Protein AF-A0A1L7XKG0-F1 (afdb_monomer)

Sequence (239 aa):
MPCLAKLKLSNWQISVNTRPHLLTQAQPRREPPIDQPKGRTGLYYRACMSSYRPKFICAEPTCRRPIKPVYDPDKFEYRISEFQDWAVRTLEERSPGLAAAYRNSNRMNSGSNRGSDELATLIRLQQKQWDNPASISEEEFEFLKARDPQLWWTEITRMPRISGVPEINMVRCPGCGKGVKRVGSNFRVPRKRDQTAWKAIEEMIERGEDMVAKFSFCATVEEHERMVKIAIELRSKVR

Mean predicted aligned error: 14.71 Å

Organism: NCBI:txid576137

Structure (mmCIF, N/CA/C/O backbone):
data_AF-A0A1L7XKG0-F1
#
_entry.id   AF-A0A1L7XKG0-F1
#
loop_
_atom_site.group_PDB
_atom_site.id
_atom_site.type_symbol
_atom_site.label_atom_id
_atom_site.label_alt_id
_atom_site.label_comp_id
_atom_site.label_asym_id
_atom_site.label_entity_id
_atom_site.label_seq_id
_atom_site.pdbx_PDB_ins_code
_atom_site.Cartn_x
_atom_site.Cartn_y
_atom_site.Cartn_z
_atom_site.occupancy
_atom_site.B_iso_or_equiv
_atom_site.auth_seq_id
_atom_site.auth_comp_id
_atom_site.auth_asym_id
_atom_site.auth_atom_id
_atom_site.pdbx_PDB_model_num
ATOM 1 N N . MET A 1 1 ? 45.982 14.802 -20.267 1.00 35.12 1 MET A N 1
ATOM 2 C CA . MET A 1 1 ? 45.650 13.373 -20.090 1.00 35.12 1 MET A CA 1
ATOM 3 C C . MET A 1 1 ? 45.204 13.135 -18.653 1.00 35.12 1 MET A C 1
ATOM 5 O O . MET A 1 1 ? 46.063 13.180 -17.782 1.00 35.12 1 MET A O 1
ATOM 9 N N . PRO A 1 2 ? 43.904 12.941 -18.368 1.00 36.47 2 PRO A N 1
ATOM 10 C CA . PRO A 1 2 ? 43.449 12.513 -17.052 1.00 36.47 2 PRO A CA 1
ATOM 11 C C . PRO A 1 2 ? 43.134 11.010 -17.027 1.00 36.47 2 PRO A C 1
ATOM 13 O O . PRO A 1 2 ? 42.616 10.440 -17.986 1.00 36.47 2 PRO A O 1
ATOM 16 N N . CYS A 1 3 ? 43.486 10.379 -15.908 1.00 32.25 3 CYS A N 1
ATOM 17 C CA . CYS A 1 3 ? 43.279 8.966 -15.621 1.00 32.25 3 CYS A CA 1
ATOM 18 C C . CYS A 1 3 ? 41.785 8.618 -15.538 1.00 32.25 3 CYS A C 1
ATOM 20 O O . CYS A 1 3 ? 41.065 9.139 -14.689 1.00 32.25 3 CYS A O 1
ATOM 22 N N . LEU A 1 4 ? 41.342 7.686 -16.384 1.00 32.47 4 LEU A N 1
ATOM 23 C CA . LEU A 1 4 ? 40.040 7.030 -16.284 1.00 32.47 4 LEU A CA 1
ATOM 24 C C . LEU A 1 4 ? 40.077 5.984 -15.163 1.00 32.47 4 LEU A C 1
ATOM 26 O O . LEU A 1 4 ? 40.762 4.964 -15.264 1.00 32.47 4 LEU A O 1
ATOM 30 N N . ALA A 1 5 ? 39.318 6.230 -14.097 1.00 35.31 5 ALA A N 1
ATOM 31 C CA . ALA A 1 5 ? 39.035 5.237 -13.074 1.00 35.31 5 ALA A CA 1
ATOM 32 C C . ALA A 1 5 ? 38.178 4.109 -13.677 1.00 35.31 5 ALA A C 1
ATOM 34 O O . ALA A 1 5 ? 37.066 4.330 -14.153 1.00 35.31 5 ALA A O 1
ATOM 35 N N . LYS A 1 6 ? 38.707 2.881 -13.660 1.00 34.38 6 LYS A N 1
ATOM 36 C CA . LYS A 1 6 ? 37.975 1.662 -14.023 1.00 34.38 6 LYS A CA 1
ATOM 37 C C . LYS A 1 6 ? 36.915 1.375 -12.956 1.00 34.38 6 LYS A C 1
ATOM 39 O O . LYS A 1 6 ? 37.231 0.827 -11.902 1.00 34.38 6 LYS A O 1
ATOM 44 N N . LEU A 1 7 ? 35.659 1.707 -13.243 1.00 31.41 7 LEU A N 1
ATOM 45 C CA . LEU A 1 7 ? 34.507 1.171 -12.521 1.00 31.41 7 LEU A CA 1
ATOM 46 C C . LEU A 1 7 ? 34.417 -0.336 -12.806 1.00 31.41 7 LEU A C 1
ATOM 48 O O . LEU A 1 7 ? 34.091 -0.758 -13.914 1.00 31.41 7 LEU A O 1
ATOM 52 N N . LYS A 1 8 ? 34.749 -1.156 -11.804 1.00 29.94 8 LYS A N 1
ATOM 53 C CA . LYS A 1 8 ? 34.447 -2.591 -11.808 1.00 29.94 8 LYS A CA 1
ATOM 54 C C . LYS A 1 8 ? 32.932 -2.751 -11.681 1.00 29.94 8 LYS A C 1
ATOM 56 O O . LYS A 1 8 ? 32.389 -2.611 -10.589 1.00 29.94 8 LYS A O 1
ATOM 61 N N . LEU A 1 9 ? 32.269 -3.048 -12.794 1.00 31.53 9 LEU A N 1
ATOM 62 C CA . LEU A 1 9 ? 30.917 -3.596 -12.789 1.00 31.53 9 LEU A CA 1
ATOM 63 C C . LEU A 1 9 ? 30.982 -4.974 -12.125 1.00 31.53 9 LEU A C 1
ATOM 65 O O . LEU A 1 9 ? 31.660 -5.882 -12.605 1.00 31.53 9 LEU A O 1
ATOM 69 N N . SER A 1 10 ? 30.338 -5.101 -10.969 1.00 35.47 10 SER A N 1
ATOM 70 C CA . SER A 1 10 ? 30.131 -6.381 -10.310 1.00 35.47 10 SER A CA 1
ATOM 71 C C . SER A 1 10 ? 29.233 -7.253 -11.187 1.00 35.47 10 SER A C 1
ATOM 73 O O . SER A 1 10 ? 28.192 -6.814 -11.673 1.00 35.47 10 SER A O 1
ATOM 75 N N . ASN A 1 11 ? 29.658 -8.498 -11.399 1.00 30.62 11 ASN A N 1
ATOM 76 C CA . ASN A 1 11 ? 28.889 -9.527 -12.086 1.00 30.62 11 ASN A CA 1
ATOM 77 C C . ASN A 1 11 ? 27.565 -9.766 -11.349 1.00 30.62 11 ASN A C 1
ATOM 79 O O . ASN A 1 11 ? 27.530 -10.469 -10.340 1.00 30.62 11 ASN A O 1
ATOM 83 N N . TRP A 1 12 ? 26.471 -9.218 -11.871 1.00 27.70 12 TRP A N 1
ATOM 84 C CA . TRP A 1 12 ? 25.132 -9.689 -11.544 1.00 27.70 12 TRP A CA 1
ATOM 85 C C . TRP A 1 12 ? 24.901 -10.985 -12.318 1.00 27.70 12 TRP A C 1
ATOM 87 O O . TRP A 1 12 ? 24.527 -10.978 -13.489 1.00 27.70 12 TRP A O 1
ATOM 97 N N . GLN A 1 13 ? 25.181 -12.115 -11.669 1.00 27.80 13 GLN A N 1
ATOM 98 C CA . GLN A 1 13 ? 24.717 -13.407 -12.156 1.00 27.80 13 GLN A CA 1
ATOM 99 C C . GLN A 1 13 ? 23.188 -13.393 -12.167 1.00 27.80 13 GLN A C 1
ATOM 101 O O . GLN A 1 13 ? 22.536 -13.271 -11.130 1.00 27.80 13 GLN A O 1
ATOM 106 N N . ILE A 1 14 ? 22.631 -13.511 -13.370 1.00 30.14 14 ILE A N 1
ATOM 107 C CA . ILE A 1 14 ? 21.215 -13.759 -13.610 1.00 30.14 14 ILE A CA 1
ATOM 108 C C . ILE A 1 14 ? 20.890 -15.107 -12.961 1.00 30.14 14 ILE A C 1
ATOM 110 O O . ILE A 1 14 ? 21.277 -16.166 -13.457 1.00 30.14 14 ILE A O 1
ATOM 114 N N . SER A 1 15 ? 20.221 -15.053 -11.809 1.00 29.61 15 SER A N 1
ATOM 115 C CA . SER A 1 15 ? 19.645 -16.223 -11.154 1.00 29.61 15 SER A CA 1
ATOM 116 C C . SER A 1 15 ? 18.564 -16.789 -12.068 1.00 29.61 15 SER A C 1
ATOM 118 O O . SER A 1 15 ? 17.558 -16.146 -12.365 1.00 29.61 15 SER A O 1
ATOM 120 N N . VAL A 1 16 ? 18.829 -17.995 -12.558 1.00 28.31 16 VAL A N 1
ATOM 121 C CA . VAL A 1 16 ? 17.907 -18.783 -13.364 1.00 28.31 16 VAL A CA 1
ATOM 122 C C . VAL A 1 16 ? 16.698 -19.137 -12.502 1.00 28.31 16 VAL A C 1
ATOM 124 O O . VAL A 1 16 ? 16.834 -19.571 -11.360 1.00 28.31 16 VAL A O 1
ATOM 127 N N . ASN A 1 17 ? 15.519 -18.919 -13.074 1.00 38.16 17 ASN A N 1
ATOM 128 C CA . ASN A 1 17 ? 14.204 -19.191 -12.513 1.00 38.16 17 ASN A CA 1
ATOM 129 C C . ASN A 1 17 ? 14.112 -20.609 -11.913 1.00 38.16 17 ASN A C 1
ATOM 131 O O . ASN A 1 17 ? 13.911 -21.591 -12.624 1.00 38.16 17 ASN A O 1
ATOM 135 N N . THR A 1 18 ? 14.176 -20.709 -10.589 1.00 29.50 18 THR A N 1
ATOM 136 C CA . THR A 1 18 ? 13.635 -21.845 -9.837 1.00 29.50 18 THR A CA 1
ATOM 137 C C . THR A 1 18 ? 12.664 -21.289 -8.819 1.00 29.50 18 THR A C 1
ATOM 139 O O . THR A 1 18 ? 13.090 -20.664 -7.852 1.00 29.50 18 THR A O 1
ATOM 142 N N . ARG A 1 19 ? 11.362 -21.502 -9.051 1.00 42.53 19 ARG A N 1
ATOM 143 C CA . ARG A 1 19 ? 10.291 -21.285 -8.069 1.00 42.53 19 ARG A CA 1
ATOM 144 C C . ARG A 1 19 ? 10.699 -21.868 -6.710 1.00 42.53 19 ARG A C 1
ATOM 146 O O . ARG A 1 19 ? 10.938 -23.074 -6.638 1.00 42.53 19 ARG A O 1
ATOM 153 N N . PRO A 1 20 ? 10.611 -21.085 -5.623 1.00 32.69 20 PRO A N 1
ATOM 154 C CA . PRO A 1 20 ? 10.338 -21.638 -4.312 1.00 32.69 20 PRO A CA 1
ATOM 155 C C . PRO A 1 20 ? 9.028 -21.037 -3.797 1.00 32.69 20 PRO A C 1
ATOM 157 O O . PRO A 1 20 ? 8.907 -19.834 -3.566 1.00 32.69 20 PRO A O 1
ATOM 160 N N . HIS A 1 21 ? 8.038 -21.902 -3.595 1.00 36.34 21 HIS A N 1
ATOM 161 C CA . HIS A 1 21 ? 6.885 -21.621 -2.752 1.00 36.34 21 HIS A CA 1
ATOM 162 C C . HIS A 1 21 ? 7.353 -21.035 -1.410 1.00 36.34 21 HIS A C 1
ATOM 164 O O . HIS A 1 21 ? 7.892 -21.745 -0.558 1.00 36.34 21 HIS A O 1
ATOM 170 N N . LEU A 1 22 ? 7.101 -19.747 -1.179 1.00 38.31 22 LEU A N 1
ATOM 171 C CA . LEU A 1 22 ? 7.300 -19.102 0.122 1.00 38.31 22 LEU A CA 1
ATOM 172 C C . LEU A 1 22 ? 6.145 -19.418 1.087 1.00 38.31 22 LEU A C 1
ATOM 174 O O . LEU A 1 22 ? 5.517 -18.536 1.661 1.00 38.31 22 LEU A O 1
ATOM 178 N N . LEU A 1 23 ? 5.914 -20.717 1.287 1.00 40.81 23 LEU A N 1
ATOM 179 C CA . LEU A 1 23 ? 5.441 -21.291 2.551 1.00 40.81 23 LEU A CA 1
ATOM 180 C C . LEU A 1 23 ? 6.372 -22.402 3.070 1.00 40.81 23 LEU A C 1
ATOM 182 O O . LEU A 1 23 ? 6.112 -22.988 4.115 1.00 40.81 23 LEU A O 1
ATOM 186 N N . THR A 1 24 ? 7.512 -22.636 2.419 1.00 39.53 24 THR A N 1
ATOM 187 C CA . THR A 1 24 ? 8.573 -23.513 2.925 1.00 39.53 24 THR A CA 1
ATOM 188 C C . THR A 1 24 ? 9.899 -22.771 2.928 1.00 39.53 24 THR A C 1
ATOM 190 O O . THR A 1 24 ? 10.792 -23.042 2.133 1.00 39.53 24 THR A O 1
ATOM 193 N N . GLN A 1 25 ? 10.069 -21.855 3.883 1.00 37.31 25 GLN A N 1
ATOM 194 C CA . GLN A 1 25 ? 11.395 -21.717 4.474 1.00 37.31 25 GLN A CA 1
ATOM 195 C C . GLN A 1 25 ? 11.618 -22.974 5.318 1.00 37.31 25 GLN A C 1
ATOM 197 O O . GLN A 1 25 ? 11.262 -23.022 6.496 1.00 37.31 25 GLN A O 1
ATOM 202 N N . ALA A 1 26 ? 12.170 -24.018 4.697 1.00 38.19 26 ALA A N 1
ATOM 203 C CA . ALA A 1 26 ? 12.878 -25.039 5.446 1.00 38.19 26 ALA A CA 1
ATOM 204 C C . ALA A 1 26 ? 14.042 -24.316 6.120 1.00 38.19 26 ALA A C 1
ATOM 206 O O . ALA A 1 26 ? 15.058 -24.006 5.501 1.00 38.19 26 ALA A O 1
ATOM 207 N N . GLN A 1 27 ? 13.852 -23.957 7.384 1.00 41.84 27 GLN A N 1
ATOM 208 C CA . GLN A 1 27 ? 14.982 -23.574 8.199 1.00 41.84 27 GLN A CA 1
ATOM 209 C C . GLN A 1 27 ? 15.990 -24.723 8.191 1.00 41.84 27 GLN A C 1
ATOM 211 O O . GLN A 1 27 ? 15.559 -25.882 8.194 1.00 41.84 27 GLN A O 1
ATOM 216 N N . PRO A 1 28 ? 17.306 -24.444 8.202 1.00 36.38 28 PRO A N 1
ATOM 217 C CA . PRO A 1 28 ? 18.277 -25.488 8.479 1.00 36.38 28 PRO A CA 1
ATOM 218 C C . PRO A 1 28 ? 17.819 -26.202 9.751 1.00 36.38 28 PRO A C 1
ATOM 220 O O . PRO A 1 28 ? 17.560 -25.550 10.768 1.00 36.38 28 PRO A O 1
ATOM 223 N N . ARG A 1 29 ? 17.625 -27.523 9.652 1.00 38.75 29 ARG A N 1
ATOM 224 C CA . ARG A 1 29 ? 17.274 -28.402 10.770 1.00 38.75 29 ARG A CA 1
ATOM 225 C C . ARG A 1 29 ? 18.404 -28.272 11.792 1.00 38.75 29 ARG A C 1
ATOM 227 O O . ARG A 1 29 ? 19.389 -28.994 11.734 1.00 38.75 29 ARG A O 1
ATOM 234 N N . ARG A 1 30 ? 18.304 -27.300 12.698 1.00 45.25 30 ARG A N 1
ATOM 235 C CA . ARG A 1 30 ? 19.050 -27.353 13.949 1.00 45.25 30 ARG A CA 1
ATOM 236 C C . ARG A 1 30 ? 18.457 -28.537 14.684 1.00 45.25 30 ARG A C 1
ATOM 238 O O . ARG A 1 30 ? 17.253 -28.539 14.949 1.00 45.25 30 ARG A O 1
ATOM 245 N N . GLU A 1 31 ? 19.272 -29.562 14.902 1.00 40.56 31 GLU A N 1
ATOM 246 C CA . GLU A 1 31 ? 18.896 -30.662 15.776 1.00 40.56 31 GLU A CA 1
ATOM 247 C C . GLU A 1 31 ? 18.363 -30.053 17.079 1.00 40.56 31 GLU A C 1
ATOM 249 O O . GLU A 1 31 ? 18.983 -29.130 17.624 1.00 40.56 31 GLU A O 1
ATOM 254 N N . PRO A 1 32 ? 17.155 -30.443 17.517 1.00 41.72 32 PRO A N 1
ATOM 255 C CA . PRO A 1 32 ? 16.611 -29.915 18.751 1.00 41.72 32 PRO A CA 1
ATOM 256 C C . PRO A 1 32 ? 17.584 -30.263 19.890 1.00 41.72 32 PRO A C 1
ATOM 258 O O . PRO A 1 32 ? 18.107 -31.378 19.908 1.00 41.72 32 PRO A O 1
ATOM 261 N N . PRO A 1 33 ? 17.840 -29.339 20.835 1.00 46.09 33 PRO A N 1
ATOM 262 C CA . PRO A 1 33 ? 18.624 -29.658 22.020 1.00 46.09 33 PRO A CA 1
ATOM 263 C C . PRO A 1 33 ? 18.042 -30.908 22.690 1.00 46.09 33 PRO A C 1
ATOM 265 O O . PRO A 1 33 ? 16.827 -30.992 22.881 1.00 46.09 33 PRO A O 1
ATOM 268 N N . ILE A 1 34 ? 18.916 -31.868 22.998 1.00 47.84 34 ILE A N 1
ATOM 269 C CA . ILE A 1 34 ? 18.571 -33.248 23.379 1.00 47.84 34 ILE A CA 1
ATOM 270 C C . ILE A 1 34 ? 17.782 -33.332 24.699 1.00 47.84 34 ILE A C 1
ATOM 272 O O . ILE A 1 34 ? 17.068 -34.305 24.913 1.00 47.84 34 ILE A O 1
ATOM 276 N N . ASP A 1 35 ? 17.759 -32.273 25.509 1.00 48.28 35 ASP A N 1
ATOM 277 C CA . ASP A 1 35 ? 17.010 -32.243 26.765 1.00 48.28 35 ASP A CA 1
ATOM 278 C C . ASP A 1 35 ? 15.878 -31.208 26.735 1.00 48.28 35 ASP A C 1
ATOM 280 O O . ASP A 1 35 ? 15.989 -30.099 27.261 1.00 48.28 35 ASP A O 1
ATOM 284 N N . GLN A 1 36 ? 14.745 -31.572 26.128 1.00 42.72 36 GLN A N 1
ATOM 285 C CA . GLN A 1 36 ? 13.482 -30.872 26.378 1.00 42.72 36 GLN A CA 1
ATOM 286 C C . GLN A 1 36 ? 12.713 -31.582 27.503 1.00 42.72 36 GLN A C 1
ATOM 288 O O . GLN A 1 36 ? 12.374 -32.761 27.359 1.00 42.72 36 GLN A O 1
ATOM 293 N N . PRO A 1 37 ? 12.384 -30.902 28.619 1.00 38.41 37 PRO A N 1
ATOM 294 C CA . PRO A 1 37 ? 11.574 -31.503 29.669 1.00 38.41 37 PRO A CA 1
ATOM 295 C C . PRO A 1 37 ? 10.189 -31.857 29.114 1.00 38.41 37 PRO A C 1
ATOM 297 O O . PRO A 1 37 ? 9.479 -31.009 28.565 1.00 38.41 37 PRO A O 1
ATOM 300 N N . LYS A 1 38 ? 9.805 -33.132 29.256 1.00 37.25 38 LYS A N 1
ATOM 301 C CA . LYS A 1 38 ? 8.493 -33.660 28.858 1.00 37.25 38 LYS A CA 1
ATOM 302 C C . LYS A 1 38 ? 7.397 -32.928 29.631 1.00 37.25 38 LYS A C 1
ATOM 304 O O . LYS A 1 38 ? 7.125 -33.241 30.784 1.00 37.25 38 LYS A O 1
ATOM 309 N N . GLY A 1 39 ? 6.782 -31.938 28.991 1.00 39.34 39 GLY A N 1
ATOM 310 C CA . GLY A 1 39 ? 5.665 -31.198 29.571 1.00 39.34 39 GLY A CA 1
ATOM 311 C C . GLY A 1 39 ? 5.667 -29.711 29.252 1.00 39.34 39 GLY A C 1
ATOM 312 O O . GLY A 1 39 ? 5.623 -28.897 30.168 1.00 39.34 39 GLY A O 1
ATOM 313 N N . ARG A 1 40 ? 5.697 -29.339 27.968 1.00 34.81 40 ARG A N 1
ATOM 314 C CA . ARG A 1 40 ? 5.108 -28.087 27.466 1.00 34.81 40 ARG A CA 1
ATOM 315 C C . ARG A 1 40 ? 5.055 -28.120 25.947 1.00 34.81 40 ARG A C 1
ATOM 317 O O . ARG A 1 40 ? 6.065 -28.318 25.286 1.00 34.81 40 ARG A O 1
ATOM 324 N N . THR A 1 41 ? 3.857 -27.911 25.415 1.00 37.31 41 THR A N 1
ATOM 325 C CA . THR A 1 41 ? 3.591 -27.568 24.016 1.00 37.31 41 THR A CA 1
ATOM 326 C C . THR A 1 41 ? 4.636 -26.580 23.502 1.00 37.31 41 THR A C 1
ATOM 328 O O . THR A 1 41 ? 4.778 -25.497 24.074 1.00 37.31 41 THR A O 1
ATOM 331 N N . GLY A 1 42 ? 5.345 -26.962 22.438 1.00 31.62 42 GLY A N 1
ATOM 332 C CA . GLY A 1 42 ? 6.362 -26.174 21.741 1.00 31.62 42 GLY A CA 1
ATOM 333 C C . GLY A 1 42 ? 5.802 -24.938 21.037 1.00 31.62 42 GLY A C 1
ATOM 334 O O . GLY A 1 42 ? 5.939 -24.783 19.830 1.00 31.62 42 GLY A O 1
ATOM 335 N N . LEU A 1 43 ? 5.189 -24.036 21.795 1.00 34.62 43 LEU A N 1
ATOM 336 C CA . LEU A 1 43 ? 4.838 -22.692 21.363 1.00 34.62 43 LEU A CA 1
ATOM 337 C C . LEU A 1 43 ? 6.033 -21.777 21.626 1.00 34.62 43 LEU A C 1
ATOM 339 O O . LEU A 1 43 ? 5.989 -20.872 22.457 1.00 34.62 43 LEU A O 1
ATOM 343 N N . TYR A 1 44 ? 7.120 -22.016 20.895 1.00 32.72 44 TYR A N 1
ATOM 344 C CA . TYR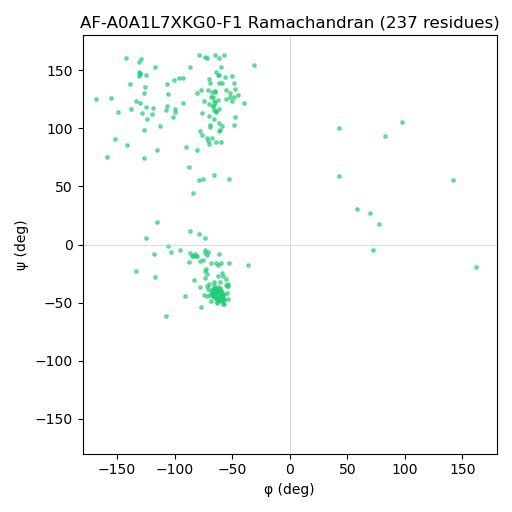 A 1 44 ? 8.008 -20.916 20.557 1.00 32.72 44 TYR A CA 1
ATOM 345 C C . TYR A 1 44 ? 7.211 -20.022 19.610 1.00 32.72 44 TYR A C 1
ATOM 347 O O . TYR A 1 44 ? 7.189 -20.248 18.400 1.00 32.72 44 TYR A O 1
ATOM 355 N N . TYR A 1 45 ? 6.507 -19.036 20.165 1.00 37.31 45 TYR A N 1
ATOM 356 C CA . TYR A 1 45 ? 6.005 -17.921 19.379 1.00 37.31 45 TYR A CA 1
ATOM 357 C C . TYR A 1 45 ? 7.232 -17.178 18.848 1.00 37.31 45 TYR A C 1
ATOM 359 O O . TYR A 1 45 ? 7.738 -16.240 19.457 1.00 37.31 45 TYR A O 1
ATOM 367 N N . ARG A 1 46 ? 7.729 -17.612 17.684 1.00 36.16 46 ARG A N 1
ATOM 368 C CA . ARG A 1 46 ? 8.361 -16.677 16.754 1.00 36.16 46 ARG A CA 1
ATOM 369 C C . ARG A 1 46 ? 7.385 -15.529 16.582 1.00 36.16 46 ARG A C 1
ATOM 371 O O . ARG A 1 46 ? 6.183 -15.772 16.670 1.00 36.16 46 ARG A O 1
ATOM 378 N N . ALA A 1 47 ? 7.933 -14.326 16.431 1.00 41.56 47 ALA A N 1
ATOM 379 C CA . ALA A 1 47 ? 7.236 -13.053 16.360 1.00 41.56 47 ALA A CA 1
ATOM 380 C C . ALA A 1 47 ? 5.839 -13.159 15.739 1.00 41.56 47 ALA A C 1
ATOM 382 O O . ALA A 1 47 ? 5.567 -14.033 14.927 1.00 41.56 47 ALA A O 1
ATOM 383 N N . CYS A 1 48 ? 4.968 -12.228 16.095 1.00 45.47 48 CYS A N 1
ATOM 384 C CA . CYS A 1 48 ? 3.682 -11.928 15.468 1.00 45.47 48 CYS A CA 1
ATOM 385 C C . CYS A 1 48 ? 3.839 -11.694 13.928 1.00 45.47 48 CYS A C 1
ATOM 387 O O . CYS A 1 48 ? 3.502 -10.634 13.417 1.00 45.47 48 CYS A O 1
ATOM 389 N N . MET A 1 49 ? 4.394 -12.644 13.163 1.00 41.72 49 MET A N 1
ATOM 390 C CA . MET A 1 49 ? 4.893 -12.534 11.786 1.00 41.72 49 MET A CA 1
ATOM 391 C C . MET A 1 49 ? 3.739 -12.584 10.790 1.00 41.72 49 MET A C 1
ATOM 393 O O . MET A 1 49 ? 3.950 -12.694 9.585 1.00 41.72 49 MET A O 1
ATOM 397 N N . SER A 1 50 ? 2.498 -12.533 11.282 1.00 45.25 50 SER A N 1
ATOM 398 C CA . SER A 1 50 ? 1.347 -12.717 10.434 1.00 45.25 50 SER A CA 1
ATOM 399 C C . SER A 1 50 ? 0.023 -12.160 10.949 1.00 45.25 50 SER A C 1
ATOM 401 O O . SER A 1 50 ? -0.929 -12.874 11.269 1.00 45.25 50 SER A O 1
ATOM 403 N N . SER A 1 51 ? -0.117 -10.846 10.880 1.00 51.09 51 SER A N 1
ATOM 404 C CA . SER A 1 51 ? -1.428 -10.214 10.729 1.00 51.09 51 SER A CA 1
ATOM 405 C C . SER A 1 51 ? -1.835 -10.173 9.239 1.00 51.09 51 SER A C 1
ATOM 407 O O . SER A 1 51 ? -2.309 -9.144 8.775 1.00 51.09 51 SER A O 1
ATOM 409 N N . TYR A 1 52 ? -1.639 -11.289 8.502 1.00 63.28 52 TYR A N 1
ATOM 410 C CA . TYR A 1 52 ? -1.415 -11.470 7.039 1.00 63.28 52 TYR A CA 1
ATOM 411 C C . TYR A 1 52 ? -2.133 -10.562 6.020 1.00 63.28 52 TYR A C 1
ATOM 413 O O . TYR A 1 52 ? -1.734 -10.517 4.861 1.00 63.28 52 TYR A O 1
ATOM 421 N N . ARG A 1 53 ? -3.198 -9.861 6.395 1.00 72.44 53 ARG A N 1
ATOM 422 C CA . ARG A 1 53 ? -3.964 -8.998 5.505 1.00 72.44 53 ARG A CA 1
ATOM 423 C C . ARG A 1 53 ? -4.322 -7.704 6.232 1.00 72.44 53 ARG A C 1
ATOM 425 O O . ARG A 1 53 ? -5.100 -7.764 7.194 1.00 72.44 53 ARG A O 1
ATOM 432 N N . PRO A 1 54 ? -3.826 -6.547 5.760 1.00 79.62 54 PRO A N 1
ATOM 433 C CA . PRO A 1 54 ? -4.242 -5.246 6.248 1.00 79.62 54 PRO A CA 1
ATOM 434 C C . PRO A 1 54 ? -5.763 -5.130 6.328 1.00 79.62 54 PRO A C 1
ATOM 436 O O . PRO A 1 54 ? -6.501 -5.522 5.415 1.00 79.62 54 PRO A O 1
ATOM 439 N N . LYS A 1 55 ? -6.231 -4.607 7.459 1.00 86.19 55 LYS A N 1
ATOM 440 C CA . LYS A 1 55 ? -7.637 -4.302 7.696 1.00 86.19 55 LYS A CA 1
ATOM 441 C C . LYS A 1 55 ? -7.814 -2.801 7.635 1.00 86.19 55 LYS A C 1
ATOM 443 O O . LYS A 1 55 ? -7.014 -2.051 8.188 1.00 86.19 55 LYS A O 1
ATOM 448 N N . PHE A 1 56 ? -8.893 -2.390 6.998 1.00 89.94 56 PHE A N 1
ATOM 449 C CA . PHE A 1 56 ? -9.283 -1.001 6.903 1.00 89.94 56 PHE A CA 1
ATOM 450 C C . PHE A 1 56 ? -10.735 -0.836 7.317 1.00 89.94 56 PHE A C 1
ATOM 452 O O . PHE A 1 56 ? -11.525 -1.785 7.275 1.00 89.94 56 PHE A O 1
ATOM 459 N N . ILE A 1 57 ? -11.092 0.387 7.674 1.00 92.62 57 ILE A N 1
ATOM 460 C CA . ILE A 1 57 ? -12.468 0.794 7.920 1.00 92.62 57 ILE A CA 1
ATOM 461 C C . ILE A 1 57 ? -12.779 2.075 7.164 1.00 92.62 57 ILE A C 1
ATOM 463 O O . ILE A 1 57 ? -11.932 2.956 7.025 1.00 92.62 57 ILE A O 1
ATOM 467 N N . CYS A 1 58 ? -14.014 2.190 6.697 1.00 93.38 58 CYS A N 1
ATOM 468 C CA . CYS A 1 58 ? -14.573 3.473 6.307 1.00 93.38 58 CYS A CA 1
ATOM 469 C C . CYS A 1 58 ? -15.443 3.980 7.454 1.00 93.38 58 CYS A C 1
ATOM 471 O O . CYS A 1 58 ? -16.454 3.346 7.757 1.00 93.38 58 CYS A O 1
ATOM 473 N N . ALA A 1 59 ? -15.030 5.082 8.081 1.00 91.69 59 ALA A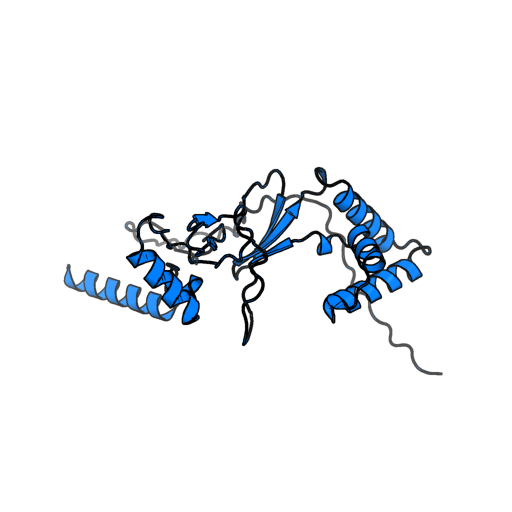 N 1
ATOM 474 C CA . ALA A 1 59 ? -15.736 5.690 9.210 1.00 91.69 59 ALA A CA 1
ATOM 475 C C . ALA A 1 59 ? -16.907 6.590 8.785 1.00 91.69 59 ALA A C 1
ATOM 477 O O . ALA A 1 59 ? -17.704 6.979 9.626 1.00 91.69 59 ALA A O 1
ATOM 478 N N . GLU A 1 60 ? -17.058 6.867 7.485 1.00 93.50 60 GLU A N 1
ATOM 479 C CA . GLU A 1 60 ? -18.151 7.693 6.960 1.00 93.50 60 GLU A CA 1
ATOM 480 C C . GLU A 1 60 ? -19.517 7.195 7.448 1.00 93.50 60 GLU A C 1
ATOM 482 O O . GLU A 1 60 ? -19.825 6.016 7.207 1.00 93.50 60 GLU A O 1
ATOM 487 N N . PRO A 1 61 ? -20.363 8.056 8.052 1.00 91.88 61 PRO A N 1
ATOM 488 C CA . PRO A 1 61 ? -21.627 7.654 8.676 1.00 91.88 61 PRO A CA 1
ATOM 489 C C . PRO A 1 61 ? -22.563 6.860 7.758 1.00 91.88 61 PRO A C 1
ATOM 491 O O . PRO A 1 61 ? -23.245 5.927 8.188 1.00 91.88 61 PRO A O 1
ATOM 494 N N . THR A 1 62 ? -22.559 7.178 6.463 1.00 91.62 62 THR A N 1
ATOM 495 C CA . THR A 1 62 ? -23.368 6.495 5.445 1.00 91.62 62 THR A CA 1
ATOM 496 C C . THR A 1 62 ? -22.859 5.080 5.134 1.00 91.62 62 THR A C 1
ATOM 498 O O . THR A 1 62 ? -23.643 4.208 4.737 1.00 91.62 62 THR A O 1
ATOM 501 N N . CYS A 1 63 ? -21.567 4.812 5.352 1.00 92.19 63 CYS A N 1
ATOM 502 C CA . CYS A 1 63 ? -20.882 3.607 4.900 1.00 92.19 63 CYS A CA 1
ATOM 503 C C . CYS A 1 63 ? -20.557 2.629 6.038 1.00 92.19 63 CYS A C 1
ATOM 505 O O . CYS A 1 63 ? -21.079 1.512 6.016 1.00 92.19 63 CYS A O 1
ATOM 507 N N . ARG A 1 64 ? -19.744 3.044 7.026 1.00 92.81 64 ARG A N 1
ATOM 508 C CA . ARG A 1 64 ? -19.420 2.286 8.256 1.00 92.81 64 ARG A CA 1
ATOM 509 C C . ARG A 1 64 ? -19.134 0.798 8.033 1.00 92.81 64 ARG A C 1
ATOM 511 O O . ARG A 1 64 ? -19.827 -0.074 8.562 1.00 92.81 64 ARG A O 1
ATOM 518 N N . ARG A 1 65 ? -18.123 0.487 7.214 1.00 90.25 65 ARG A N 1
ATOM 519 C CA . ARG A 1 65 ? -17.816 -0.899 6.806 1.00 90.25 65 ARG A CA 1
ATOM 520 C C . ARG A 1 65 ? -16.346 -1.289 6.960 1.00 90.25 65 ARG A C 1
ATOM 522 O O . ARG A 1 65 ? -15.473 -0.441 6.753 1.00 90.25 65 ARG A O 1
ATOM 529 N N . PRO A 1 66 ? -16.062 -2.577 7.244 1.00 90.38 66 PRO A N 1
ATOM 530 C CA . PRO A 1 66 ? -14.728 -3.134 7.082 1.00 90.38 66 PRO A CA 1
ATOM 531 C C . PRO A 1 66 ? -14.371 -3.247 5.606 1.00 90.38 66 PRO A C 1
ATOM 533 O O . PRO A 1 66 ? -15.189 -3.651 4.780 1.00 90.38 66 PRO A O 1
ATOM 536 N N . ILE A 1 67 ? -13.111 -2.985 5.296 1.00 87.62 67 ILE A N 1
ATOM 537 C CA . ILE A 1 67 ? -12.521 -3.232 3.989 1.00 87.62 67 ILE A CA 1
ATOM 538 C C . ILE A 1 67 ? -11.280 -4.079 4.211 1.00 87.62 67 ILE A C 1
ATOM 540 O O . ILE A 1 67 ? -10.438 -3.794 5.061 1.00 87.62 67 ILE A O 1
ATOM 544 N N . LYS A 1 68 ? -11.186 -5.165 3.452 1.00 83.38 68 LYS A N 1
ATOM 545 C CA . LYS A 1 68 ? -10.021 -6.040 3.444 1.00 83.38 68 LYS A CA 1
ATOM 546 C C . LYS A 1 68 ? -9.635 -6.243 1.979 1.00 83.38 68 LYS A C 1
ATOM 548 O O . LYS A 1 68 ? -10.475 -6.749 1.235 1.00 83.38 68 LYS A O 1
ATOM 553 N N . PRO A 1 69 ? -8.419 -5.909 1.529 1.00 78.81 69 PRO A N 1
ATOM 554 C CA . PRO A 1 69 ? -8.055 -6.050 0.114 1.00 78.81 69 PRO A CA 1
ATOM 555 C C . PRO A 1 69 ? -7.913 -7.521 -0.255 1.00 78.81 69 PRO A C 1
ATOM 557 O O . PRO A 1 69 ? -7.329 -8.258 0.523 1.00 78.81 69 PRO A O 1
ATOM 560 N N . VAL A 1 70 ? -8.496 -7.980 -1.360 1.00 77.94 70 VAL A N 1
ATOM 561 C CA . VAL A 1 70 ? -8.547 -9.414 -1.712 1.00 77.94 70 VAL A CA 1
ATOM 562 C C . VAL A 1 70 ? -7.143 -10.033 -1.756 1.00 77.94 70 VAL A C 1
ATOM 564 O O . VAL A 1 70 ? -6.224 -9.453 -2.328 1.00 77.94 70 VAL A O 1
ATOM 567 N N . TYR A 1 71 ? -6.996 -11.201 -1.123 1.00 80.62 71 TYR A N 1
ATOM 568 C CA . TYR A 1 71 ? -5.815 -12.050 -1.263 1.00 80.62 71 TYR A CA 1
ATOM 569 C C . TYR A 1 71 ? -6.169 -13.190 -2.217 1.00 80.62 71 TYR A C 1
ATOM 571 O O . TYR A 1 71 ? -7.011 -14.018 -1.874 1.00 80.62 71 TYR A O 1
ATOM 579 N N . ASP A 1 72 ? -5.592 -13.167 -3.414 1.00 82.25 72 ASP A N 1
ATOM 580 C CA . ASP A 1 72 ? -5.836 -14.120 -4.499 1.00 82.25 72 ASP A CA 1
ATOM 581 C C . ASP A 1 72 ? -4.485 -14.392 -5.197 1.00 82.25 72 ASP A C 1
ATOM 583 O O . ASP A 1 72 ? -4.115 -13.679 -6.136 1.00 82.25 72 ASP A O 1
ATOM 587 N N . PRO A 1 73 ? -3.690 -15.354 -4.684 1.00 83.12 73 PRO A N 1
ATOM 588 C CA . PRO A 1 73 ? -2.346 -15.637 -5.190 1.00 83.12 73 PRO A CA 1
ATOM 589 C C . PRO A 1 73 ? -2.352 -16.237 -6.602 1.00 83.12 73 PRO A C 1
ATOM 591 O O . PRO A 1 73 ? -1.328 -16.207 -7.277 1.00 83.12 73 PRO A O 1
ATOM 594 N N . ASP A 1 74 ? -3.499 -16.729 -7.077 1.00 85.25 74 ASP A N 1
ATOM 595 C CA . ASP A 1 74 ? -3.650 -17.251 -8.437 1.00 85.25 74 ASP A CA 1
ATOM 596 C C . ASP A 1 74 ? -3.774 -16.130 -9.474 1.00 85.25 74 ASP A C 1
ATOM 598 O O . ASP A 1 74 ? -3.691 -16.382 -10.682 1.00 85.25 74 ASP A O 1
ATOM 602 N N . LYS A 1 75 ? -4.019 -14.890 -9.026 1.00 84.19 75 LYS A N 1
ATOM 603 C CA . LYS A 1 75 ? -4.148 -13.699 -9.878 1.00 84.19 75 LYS A CA 1
ATOM 604 C C . LYS A 1 75 ? -3.093 -12.640 -9.619 1.00 84.19 75 LYS A C 1
ATOM 606 O O . LYS A 1 75 ? -2.773 -11.881 -10.538 1.00 84.19 75 LYS A O 1
ATOM 611 N N . PHE A 1 76 ? -2.578 -12.574 -8.398 1.00 89.44 76 PHE A N 1
ATOM 612 C CA . PHE A 1 76 ? -1.700 -11.503 -7.962 1.00 89.44 76 PHE A CA 1
ATOM 613 C C . PHE A 1 76 ? -0.425 -12.021 -7.306 1.00 89.44 76 PHE A C 1
ATOM 615 O O . PHE A 1 76 ? -0.417 -13.017 -6.587 1.00 89.44 76 PHE A O 1
ATOM 622 N N . GLU A 1 77 ? 0.646 -11.265 -7.505 1.00 90.19 77 GLU A N 1
ATOM 623 C CA . GLU A 1 77 ? 1.882 -11.371 -6.750 1.00 90.19 77 GLU A CA 1
ATOM 624 C C . GLU A 1 77 ? 1.883 -10.331 -5.627 1.00 90.19 77 GLU A C 1
ATOM 626 O O . GLU A 1 77 ? 1.411 -9.203 -5.801 1.00 90.19 77 GLU A O 1
ATOM 631 N N . TYR A 1 78 ? 2.437 -10.701 -4.475 1.00 87.75 78 TYR A N 1
ATOM 632 C CA . TYR A 1 78 ? 2.451 -9.863 -3.282 1.00 87.75 78 TYR A CA 1
ATOM 633 C C . TYR A 1 78 ? 3.880 -9.684 -2.768 1.00 87.75 78 TYR A C 1
ATOM 635 O O . TYR A 1 78 ? 4.624 -10.653 -2.634 1.00 87.75 78 TYR A O 1
ATOM 643 N N . ARG A 1 79 ? 4.233 -8.450 -2.405 1.00 87.69 79 ARG A N 1
ATOM 644 C CA . ARG A 1 79 ? 5.412 -8.122 -1.597 1.00 87.69 79 ARG A CA 1
ATOM 645 C C . ARG A 1 79 ? 4.934 -7.745 -0.208 1.00 87.69 79 ARG A C 1
ATOM 647 O O . ARG A 1 79 ? 4.165 -6.798 -0.053 1.00 87.69 79 ARG A O 1
ATOM 654 N N . ILE A 1 80 ? 5.374 -8.511 0.784 1.00 82.56 80 ILE A N 1
ATOM 655 C CA . ILE A 1 80 ? 5.063 -8.279 2.193 1.00 82.56 80 ILE A CA 1
ATOM 656 C C . ILE A 1 80 ? 6.388 -8.058 2.913 1.00 82.56 80 ILE A C 1
ATOM 658 O O . ILE A 1 80 ? 7.204 -8.978 2.971 1.00 82.56 80 ILE A O 1
ATOM 662 N N . SER A 1 81 ? 6.631 -6.844 3.405 1.00 77.75 81 SER A N 1
ATOM 663 C CA . SER A 1 81 ? 7.838 -6.562 4.188 1.00 77.75 81 SER A CA 1
ATOM 664 C C . SER A 1 81 ? 7.686 -7.056 5.628 1.00 77.75 81 SER A C 1
ATOM 666 O O . SER A 1 81 ? 6.576 -7.281 6.117 1.00 77.75 81 SER A O 1
ATOM 668 N N . GLU A 1 82 ? 8.808 -7.182 6.337 1.00 66.25 82 GLU A N 1
ATOM 669 C CA . GLU A 1 82 ? 8.826 -7.451 7.783 1.00 66.25 82 GLU A CA 1
ATOM 670 C C . GLU A 1 82 ? 8.069 -6.382 8.593 1.00 66.25 82 GLU A C 1
ATOM 672 O O . GLU A 1 82 ? 7.470 -6.683 9.623 1.00 66.25 82 GLU A O 1
ATOM 677 N N . PHE A 1 83 ? 8.001 -5.157 8.063 1.00 68.00 83 PHE A N 1
ATOM 678 C CA . PHE A 1 83 ? 7.262 -4.024 8.622 1.00 68.00 83 PHE A CA 1
ATOM 679 C C . PHE A 1 83 ? 5.794 -3.980 8.172 1.00 68.00 83 PHE A C 1
ATOM 681 O O . PHE A 1 83 ? 5.104 -2.984 8.374 1.00 68.00 83 PHE A O 1
ATOM 688 N N . GLN A 1 84 ? 5.288 -5.054 7.557 1.00 69.75 84 GLN A N 1
ATOM 689 C CA . GLN A 1 84 ? 3.926 -5.130 7.022 1.00 69.75 84 GLN A CA 1
ATOM 690 C C . GLN A 1 84 ? 3.624 -4.047 5.971 1.00 69.75 84 GLN A C 1
ATOM 692 O O . GLN A 1 84 ? 2.473 -3.605 5.841 1.00 69.75 84 GLN A O 1
ATOM 697 N N . ASP A 1 85 ? 4.639 -3.614 5.219 1.00 77.88 85 ASP A N 1
ATOM 698 C CA . ASP A 1 85 ? 4.403 -2.935 3.950 1.00 77.88 85 ASP A CA 1
ATOM 699 C C . ASP A 1 85 ? 3.822 -3.967 2.997 1.00 77.88 85 ASP A C 1
ATOM 701 O O . ASP A 1 85 ? 4.330 -5.088 2.897 1.00 77.88 85 ASP A O 1
ATOM 705 N N . TRP A 1 86 ? 2.736 -3.604 2.332 1.00 84.06 86 TRP A N 1
ATOM 706 C CA . TRP A 1 86 ? 2.025 -4.510 1.456 1.00 84.06 86 TRP A CA 1
ATOM 707 C C . TRP A 1 86 ? 1.912 -3.877 0.089 1.00 84.06 86 TRP A C 1
ATOM 709 O O . TRP A 1 86 ? 1.303 -2.819 -0.051 1.00 84.06 86 TRP A O 1
ATOM 719 N N . ALA A 1 87 ? 2.494 -4.526 -0.909 1.00 87.81 87 ALA A N 1
ATOM 720 C CA . ALA A 1 87 ? 2.350 -4.153 -2.303 1.00 87.81 87 ALA A CA 1
ATOM 721 C C . ALA A 1 87 ? 1.847 -5.351 -3.103 1.00 87.81 87 ALA A C 1
ATOM 723 O O . ALA A 1 87 ? 2.172 -6.503 -2.805 1.00 87.81 87 ALA A O 1
ATOM 724 N N . VAL A 1 88 ? 1.041 -5.068 -4.116 1.00 89.62 88 VAL A N 1
ATOM 725 C CA . VAL A 1 88 ? 0.427 -6.073 -4.980 1.00 89.62 88 VAL A CA 1
ATOM 726 C C . VAL A 1 88 ? 0.663 -5.718 -6.436 1.00 89.62 88 VAL A C 1
ATOM 728 O O . VAL A 1 88 ? 0.674 -4.544 -6.797 1.00 89.62 88 VAL A O 1
ATOM 731 N N . ARG A 1 89 ? 0.798 -6.725 -7.288 1.00 92.06 89 ARG A N 1
ATOM 732 C CA . ARG A 1 89 ? 0.677 -6.569 -8.738 1.00 92.06 89 ARG A CA 1
ATOM 733 C C . ARG A 1 89 ? -0.016 -7.777 -9.342 1.00 92.06 89 ARG A C 1
ATOM 735 O O . ARG A 1 89 ? -0.069 -8.837 -8.730 1.00 92.06 89 ARG A O 1
ATOM 742 N N . THR A 1 90 ? -0.549 -7.635 -10.545 1.00 92.12 90 THR A N 1
ATOM 743 C CA . THR A 1 90 ? -1.057 -8.774 -11.326 1.00 92.12 90 THR A CA 1
ATOM 744 C C . THR A 1 90 ? 0.075 -9.734 -11.683 1.00 92.12 90 THR A C 1
ATOM 746 O O . THR A 1 90 ? 1.190 -9.279 -11.927 1.00 92.12 90 THR A O 1
ATOM 749 N N . LEU A 1 91 ? -0.211 -11.033 -11.781 1.00 91.62 91 LEU A N 1
ATOM 750 C CA . LEU A 1 91 ? 0.742 -11.995 -12.342 1.00 91.62 91 LEU A CA 1
ATOM 751 C C . LEU A 1 91 ? 1.057 -11.668 -13.808 1.00 91.62 91 LEU A C 1
ATOM 753 O O . LEU A 1 91 ? 0.177 -11.232 -14.554 1.00 91.62 91 LEU A O 1
ATOM 757 N N . GLU A 1 92 ? 2.300 -11.927 -14.219 1.00 93.38 92 GLU A N 1
ATOM 758 C CA . GLU A 1 92 ? 2.776 -11.705 -15.591 1.00 93.38 92 GLU A CA 1
ATOM 759 C C . GLU A 1 92 ? 1.883 -12.406 -16.625 1.00 93.38 92 GLU A C 1
ATOM 761 O O . GLU A 1 92 ? 1.421 -11.783 -17.577 1.00 93.38 92 GLU A O 1
ATOM 766 N N . GLU A 1 93 ? 1.551 -13.674 -16.374 1.00 92.75 93 GLU A N 1
ATOM 767 C CA . GLU A 1 93 ? 0.718 -14.520 -17.240 1.00 92.75 93 GLU A CA 1
ATOM 768 C C . GLU A 1 93 ? -0.690 -13.946 -17.482 1.00 92.75 93 GLU A C 1
ATOM 770 O O . GLU A 1 93 ? -1.328 -14.253 -18.486 1.00 92.75 93 GLU A O 1
ATOM 775 N N . ARG A 1 94 ? -1.187 -13.098 -16.570 1.00 90.12 94 ARG A N 1
ATOM 776 C CA . ARG A 1 94 ? -2.532 -12.507 -16.638 1.00 90.12 94 ARG A CA 1
ATOM 777 C C . ARG A 1 94 ? -2.545 -11.053 -17.102 1.00 90.12 94 ARG A C 1
ATOM 779 O O . ARG A 1 94 ? -3.625 -10.499 -17.296 1.00 90.12 94 ARG A O 1
ATOM 786 N N . SER A 1 95 ? -1.381 -10.425 -17.263 1.00 93.44 95 SER A N 1
ATOM 787 C CA . SER A 1 95 ? -1.263 -9.021 -17.652 1.00 93.44 95 SER A CA 1
ATOM 788 C C . SER A 1 95 ? -0.349 -8.883 -18.871 1.00 93.44 95 SER A C 1
ATOM 790 O O . SER A 1 95 ? 0.875 -8.826 -18.725 1.00 93.44 95 SER A O 1
ATOM 792 N N . PRO A 1 96 ? -0.921 -8.776 -20.088 1.00 94.31 96 PRO A N 1
ATOM 793 C CA . PRO A 1 96 ? -0.143 -8.621 -21.316 1.00 94.31 96 PRO A CA 1
ATOM 794 C C . PRO A 1 96 ? 0.814 -7.424 -21.278 1.00 94.31 96 PRO A C 1
ATOM 796 O O . PRO A 1 96 ? 1.920 -7.506 -21.812 1.00 94.31 96 PRO A O 1
ATOM 799 N N . GLY A 1 97 ? 0.410 -6.334 -20.614 1.00 94.31 97 GLY A N 1
ATOM 800 C CA . GLY A 1 97 ? 1.248 -5.151 -20.427 1.00 94.31 97 GLY A CA 1
ATOM 801 C C . GLY A 1 97 ? 2.447 -5.409 -19.512 1.00 94.31 97 GLY A C 1
ATOM 802 O O . GLY A 1 97 ? 3.557 -5.008 -19.850 1.00 94.31 97 GLY A O 1
ATOM 803 N N . LEU A 1 98 ? 2.264 -6.141 -18.406 1.00 95.31 98 LEU A N 1
ATOM 804 C CA . LEU A 1 98 ? 3.370 -6.512 -17.516 1.00 95.31 98 LEU A CA 1
ATOM 805 C C . LEU A 1 98 ? 4.332 -7.484 -18.208 1.00 95.31 98 LEU A C 1
ATOM 807 O O . LEU A 1 98 ? 5.545 -7.305 -18.135 1.00 95.31 98 LEU A O 1
ATOM 811 N N . ALA A 1 99 ? 3.801 -8.470 -18.933 1.00 95.31 99 ALA A N 1
ATOM 812 C CA . ALA A 1 99 ? 4.612 -9.385 -19.733 1.00 95.31 99 ALA A CA 1
ATOM 813 C C . ALA A 1 99 ? 5.424 -8.637 -20.806 1.00 95.31 99 ALA A C 1
ATOM 815 O O . ALA A 1 99 ? 6.595 -8.938 -21.038 1.00 95.31 99 ALA A O 1
ATOM 816 N N . ALA A 1 100 ? 4.834 -7.624 -21.452 1.00 96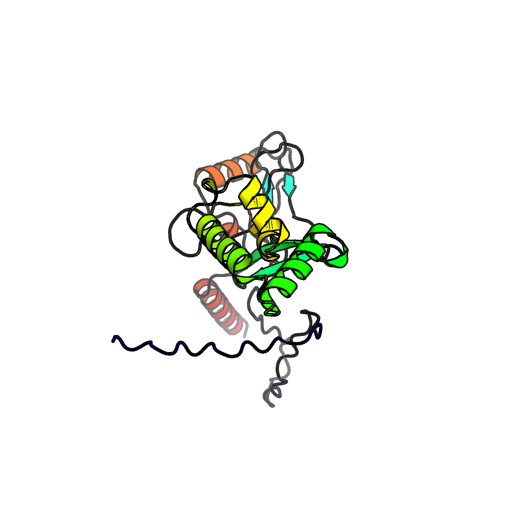.00 100 ALA A N 1
ATOM 817 C CA . ALA A 1 100 ? 5.559 -6.759 -22.379 1.00 96.00 100 ALA A CA 1
ATOM 818 C C . ALA A 1 100 ? 6.659 -5.951 -21.673 1.00 96.00 100 ALA A C 1
ATOM 820 O O . ALA A 1 100 ? 7.778 -5.898 -22.183 1.00 96.00 100 ALA A O 1
ATOM 821 N N . ALA A 1 101 ? 6.380 -5.399 -20.488 1.00 95.62 101 ALA A N 1
ATOM 822 C CA . ALA A 1 101 ? 7.372 -4.682 -19.690 1.00 95.62 101 ALA A CA 1
ATOM 823 C C . ALA A 1 101 ? 8.568 -5.567 -19.322 1.00 95.62 101 ALA A C 1
ATOM 825 O O . ALA A 1 101 ? 9.712 -5.143 -19.479 1.00 95.62 101 ALA A O 1
ATOM 826 N N . TYR A 1 102 ? 8.329 -6.821 -18.931 1.00 94.88 102 TYR A N 1
ATOM 827 C CA . TYR A 1 102 ? 9.394 -7.793 -18.679 1.00 94.88 102 TYR A CA 1
ATOM 828 C C . TYR A 1 102 ? 10.236 -8.088 -19.918 1.00 94.88 102 TYR A C 1
ATOM 830 O O . TYR A 1 102 ? 11.465 -8.028 -19.858 1.00 94.88 102 TYR A O 1
ATOM 838 N N . ARG A 1 103 ? 9.595 -8.349 -21.064 1.00 93.44 103 ARG A N 1
ATOM 839 C CA . ARG A 1 103 ? 10.306 -8.568 -22.335 1.00 93.44 103 ARG A CA 1
ATOM 840 C C . ARG A 1 103 ? 11.163 -7.364 -22.724 1.00 93.44 103 ARG A C 1
ATOM 842 O O . ARG A 1 103 ? 12.318 -7.542 -23.104 1.00 93.44 103 ARG A O 1
ATOM 849 N N . ASN A 1 104 ? 10.623 -6.154 -22.600 1.00 92.88 104 ASN A N 1
ATOM 850 C CA . ASN A 1 104 ? 11.334 -4.919 -22.921 1.00 92.88 104 ASN A CA 1
ATOM 851 C C . ASN A 1 104 ? 12.517 -4.680 -21.972 1.00 92.88 104 ASN A C 1
ATOM 853 O O . ASN A 1 104 ? 13.613 -4.367 -22.435 1.00 92.88 104 ASN A O 1
ATOM 857 N N . SER A 1 105 ? 12.316 -4.889 -20.668 1.00 91.12 105 SER A N 1
ATOM 858 C CA . SER A 1 105 ? 13.371 -4.802 -19.652 1.00 91.12 105 SER A CA 1
ATOM 859 C C . SER A 1 105 ? 14.512 -5.781 -19.943 1.00 91.12 105 SER A C 1
ATOM 861 O O . SER A 1 105 ? 15.677 -5.388 -20.019 1.00 91.12 105 SER A O 1
ATOM 863 N N . ASN A 1 106 ? 14.182 -7.043 -20.231 1.00 90.62 106 ASN A N 1
ATOM 864 C CA . ASN A 1 106 ? 15.167 -8.065 -20.583 1.00 90.62 106 ASN A CA 1
ATOM 865 C C . ASN A 1 106 ? 15.913 -7.729 -21.882 1.00 90.62 106 ASN A C 1
ATOM 867 O O . ASN A 1 106 ? 17.129 -7.904 -21.949 1.00 90.62 106 ASN A O 1
ATOM 871 N N . ARG A 1 107 ? 15.216 -7.193 -22.896 1.00 88.56 107 ARG A N 1
ATOM 872 C CA . ARG A 1 107 ? 15.834 -6.742 -24.153 1.00 88.56 107 ARG A CA 1
ATOM 873 C C . ARG A 1 107 ? 16.890 -5.668 -23.897 1.00 88.56 107 ARG A C 1
ATOM 875 O O . ARG A 1 107 ? 17.993 -5.779 -24.425 1.00 88.56 107 ARG A O 1
ATOM 882 N N . MET A 1 108 ? 16.581 -4.676 -23.063 1.00 84.75 108 MET A N 1
ATOM 883 C CA . MET A 1 108 ? 17.529 -3.612 -22.709 1.00 84.75 108 MET A CA 1
ATOM 884 C C . MET A 1 108 ? 18.737 -4.145 -21.924 1.00 84.75 108 MET A C 1
ATOM 886 O O . MET A 1 108 ? 19.864 -3.746 -22.203 1.00 84.75 108 MET A O 1
ATOM 890 N N . ASN A 1 109 ? 18.528 -5.104 -21.018 1.00 82.94 109 ASN A N 1
ATOM 891 C CA . ASN A 1 109 ? 19.610 -5.707 -20.229 1.00 82.94 109 ASN A CA 1
ATOM 892 C C . ASN A 1 109 ? 20.499 -6.675 -21.031 1.00 82.94 109 ASN A C 1
ATOM 894 O O . ASN A 1 109 ? 21.647 -6.901 -20.661 1.00 82.94 109 ASN A O 1
ATOM 898 N N . SER A 1 110 ? 20.000 -7.237 -22.137 1.00 83.19 110 SER A N 1
ATOM 899 C CA . SER A 1 110 ? 20.723 -8.229 -22.953 1.00 83.19 110 SER A CA 1
ATOM 900 C C . SER A 1 110 ? 21.877 -7.672 -23.809 1.00 83.19 110 SER A C 1
ATOM 902 O O . SER A 1 110 ? 22.486 -8.416 -24.573 1.00 83.19 110 SER A O 1
ATOM 904 N N . GLY A 1 111 ? 22.222 -6.386 -23.677 1.00 66.94 111 GLY A N 1
ATOM 905 C CA . GLY A 1 111 ? 23.464 -5.830 -24.231 1.00 66.94 111 GLY A CA 1
ATOM 906 C C . GLY A 1 111 ? 23.459 -5.549 -25.737 1.00 66.94 111 GLY A C 1
ATOM 907 O O . GLY A 1 111 ? 24.521 -5.384 -26.332 1.00 66.94 111 GLY A O 1
ATOM 908 N N . SER A 1 112 ? 22.294 -5.464 -26.389 1.00 62.72 112 SER A N 1
ATOM 909 C CA . SER A 1 112 ? 22.245 -5.016 -27.786 1.00 62.72 112 SER A CA 1
ATOM 910 C C . SER A 1 112 ? 22.620 -3.527 -27.882 1.00 62.72 112 SER A C 1
ATOM 912 O O . SER A 1 112 ? 21.966 -2.699 -27.248 1.00 62.72 112 SER A O 1
ATOM 914 N N . ASN A 1 113 ? 23.597 -3.165 -28.726 1.00 58.72 113 ASN A N 1
ATOM 915 C CA . ASN A 1 113 ? 24.046 -1.776 -28.966 1.00 58.72 113 ASN A CA 1
ATOM 916 C C . ASN A 1 113 ? 22.919 -0.784 -29.332 1.00 58.72 113 ASN A C 1
ATOM 918 O O . ASN A 1 113 ? 23.110 0.420 -29.239 1.00 58.72 113 ASN A O 1
ATOM 922 N N . ARG A 1 114 ? 21.733 -1.267 -29.725 1.00 57.34 114 ARG A N 1
ATOM 923 C CA . ARG A 1 114 ? 20.542 -0.441 -29.993 1.00 57.34 114 ARG A CA 1
ATOM 924 C C . ARG A 1 114 ? 19.862 0.110 -28.728 1.00 57.34 114 ARG A C 1
ATOM 926 O O . ARG A 1 114 ? 18.899 0.854 -28.859 1.00 57.34 114 ARG A O 1
ATOM 933 N N . GLY A 1 115 ? 20.322 -0.261 -27.530 1.00 61.78 115 GLY A N 1
ATOM 934 C CA . GLY A 1 115 ? 19.665 0.065 -26.261 1.00 61.78 115 GLY A CA 1
ATOM 935 C C . GLY A 1 115 ? 20.327 1.149 -25.406 1.00 61.78 115 GLY A C 1
ATOM 936 O O . GLY A 1 115 ? 19.784 1.436 -24.346 1.00 61.78 115 GLY A O 1
ATOM 937 N N . SER A 1 116 ? 21.462 1.745 -25.802 1.00 74.94 116 SER A N 1
ATOM 938 C CA . SER A 1 116 ? 22.179 2.703 -24.933 1.00 74.94 116 SER A CA 1
ATOM 939 C C . SER A 1 116 ? 21.342 3.940 -24.607 1.00 74.94 116 SER A C 1
ATOM 941 O O . SER A 1 116 ? 21.213 4.314 -23.442 1.00 74.94 116 SER A O 1
ATOM 943 N N . ASP A 1 117 ? 20.728 4.534 -25.628 1.00 87.38 117 ASP A N 1
ATOM 944 C CA . ASP A 1 117 ? 20.005 5.802 -25.501 1.00 87.38 117 ASP A CA 1
ATOM 945 C C . ASP A 1 117 ? 18.629 5.588 -24.858 1.00 87.38 117 ASP A C 1
ATOM 947 O O . ASP A 1 117 ? 18.174 6.383 -24.030 1.00 87.38 117 ASP A O 1
ATOM 951 N N . GLU A 1 118 ? 17.981 4.464 -25.183 1.00 88.19 118 GLU A N 1
ATOM 952 C CA . GLU A 1 118 ? 16.713 4.050 -24.577 1.00 88.19 118 GLU A CA 1
ATOM 953 C C . GLU A 1 118 ? 16.899 3.738 -23.081 1.00 88.19 118 GLU A C 1
ATOM 955 O O . GLU A 1 118 ? 16.104 4.190 -22.256 1.00 88.19 118 GLU A O 1
ATOM 960 N N . LEU A 1 119 ? 17.985 3.049 -22.709 1.00 89.12 119 LEU A N 1
ATOM 961 C CA . LEU A 1 119 ? 18.328 2.766 -21.314 1.00 89.12 119 LEU A CA 1
ATOM 962 C C . LEU A 1 119 ? 18.687 4.041 -20.542 1.00 89.12 119 LEU A C 1
ATOM 964 O O . LEU A 1 119 ? 18.222 4.223 -19.419 1.00 89.12 119 LEU A O 1
ATOM 968 N N . ALA A 1 120 ? 19.464 4.950 -21.138 1.00 90.44 120 ALA A N 1
ATOM 969 C CA . ALA A 1 120 ? 19.765 6.244 -20.527 1.00 90.44 120 ALA A CA 1
ATOM 970 C C . ALA A 1 120 ? 18.482 7.054 -20.271 1.00 90.44 120 ALA A C 1
ATOM 972 O O . ALA A 1 120 ? 18.317 7.650 -19.204 1.00 90.44 120 ALA A O 1
ATOM 973 N N . THR A 1 121 ? 17.538 7.017 -21.217 1.00 92.62 121 THR A N 1
ATOM 974 C CA . THR A 1 121 ? 16.218 7.640 -21.064 1.00 92.62 121 THR A CA 1
ATOM 975 C C . THR A 1 121 ? 15.421 6.993 -19.934 1.00 92.62 121 THR A C 1
ATOM 977 O O . THR A 1 121 ? 14.873 7.713 -19.101 1.00 92.62 121 THR A O 1
ATOM 980 N N . LEU A 1 122 ? 15.394 5.657 -19.863 1.00 92.44 122 LEU A N 1
ATOM 981 C CA . LEU A 1 122 ? 14.731 4.910 -18.792 1.00 92.44 122 LEU A CA 1
ATOM 982 C C . LEU A 1 122 ? 15.277 5.302 -17.415 1.00 92.44 122 LEU A C 1
ATOM 984 O O . LEU A 1 122 ? 14.498 5.675 -16.545 1.00 92.44 122 LEU A O 1
ATOM 988 N N . ILE A 1 123 ? 16.601 5.281 -17.238 1.00 92.69 123 ILE A N 1
ATOM 989 C CA . ILE A 1 123 ? 17.261 5.629 -15.970 1.00 92.69 123 ILE A CA 1
ATOM 990 C C . ILE A 1 123 ? 16.934 7.073 -15.573 1.00 92.69 123 ILE A C 1
ATOM 992 O O . ILE A 1 123 ? 16.566 7.338 -14.429 1.00 92.69 123 ILE A O 1
ATOM 996 N N . ARG A 1 124 ? 17.006 8.013 -16.526 1.00 95.19 124 ARG A N 1
ATOM 997 C CA . ARG A 1 124 ? 16.662 9.422 -16.290 1.00 95.19 124 ARG A CA 1
ATOM 998 C C . ARG A 1 124 ? 15.216 9.580 -15.820 1.00 95.19 124 ARG A C 1
ATOM 1000 O O . ARG A 1 124 ? 14.955 10.333 -14.886 1.00 95.19 124 ARG A O 1
ATOM 1007 N N . LEU A 1 125 ? 14.279 8.885 -16.464 1.00 95.50 125 LEU A N 1
ATOM 1008 C CA . LEU A 1 125 ? 12.865 8.948 -16.106 1.00 95.50 125 LEU A CA 1
ATOM 1009 C C . LEU A 1 125 ? 12.569 8.237 -14.778 1.00 95.50 125 LEU A C 1
ATOM 1011 O O . LEU A 1 125 ? 11.760 8.743 -14.009 1.00 95.50 125 LEU A O 1
ATOM 1015 N N . GLN A 1 126 ? 13.248 7.131 -14.462 1.00 93.19 126 GLN A N 1
ATOM 1016 C CA . GLN A 1 126 ? 13.150 6.473 -13.153 1.00 93.19 126 GLN A CA 1
ATOM 1017 C C . GLN A 1 126 ? 13.613 7.401 -12.027 1.00 93.19 126 GLN A C 1
ATOM 1019 O O . GLN A 1 126 ? 12.930 7.523 -11.013 1.00 93.19 126 GLN A O 1
ATOM 1024 N N . GLN A 1 127 ? 14.731 8.102 -12.229 1.00 92.44 127 GLN A N 1
ATOM 1025 C CA . GLN A 1 127 ? 15.227 9.088 -11.272 1.00 92.44 127 GLN A CA 1
ATOM 1026 C C . GLN A 1 127 ? 14.233 10.247 -11.111 1.00 92.44 127 GLN A C 1
ATOM 1028 O O . GLN A 1 127 ? 13.859 10.589 -9.994 1.00 92.44 127 GLN A O 1
ATOM 1033 N N . LYS A 1 128 ? 13.715 10.78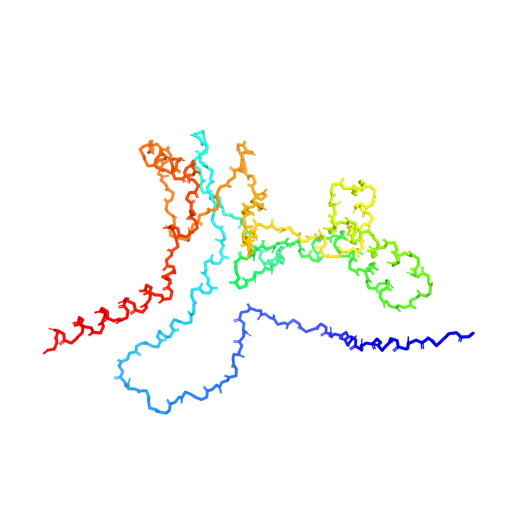3 -12.224 1.00 92.75 128 LYS A N 1
ATOM 1034 C CA . LYS A 1 128 ? 12.684 11.833 -12.220 1.00 92.75 128 LYS A CA 1
ATOM 1035 C C . LYS A 1 128 ? 11.417 11.397 -11.470 1.00 92.75 128 LYS A C 1
ATOM 1037 O O . LYS A 1 128 ? 10.889 12.166 -10.672 1.00 92.75 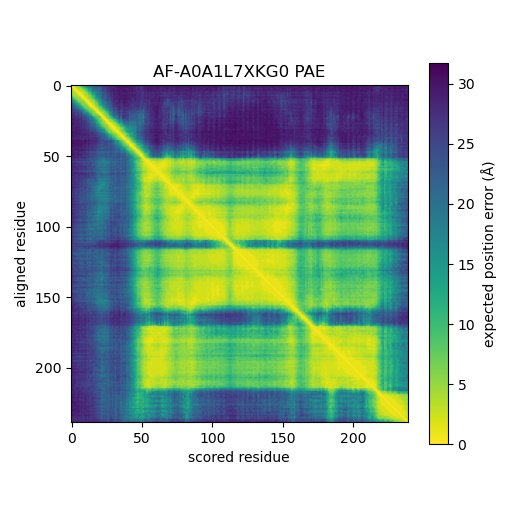128 LYS A O 1
ATOM 1042 N N . GLN A 1 129 ? 10.962 10.162 -11.691 1.00 92.12 129 GLN A N 1
ATOM 1043 C CA . GLN A 1 129 ? 9.813 9.569 -11.002 1.00 92.12 129 GLN A CA 1
ATOM 1044 C C . GLN A 1 129 ? 10.054 9.438 -9.495 1.00 92.12 129 GLN A C 1
ATOM 1046 O O . GLN A 1 129 ? 9.123 9.626 -8.717 1.00 92.12 129 GLN A O 1
ATOM 1051 N N . TRP A 1 130 ? 11.275 9.099 -9.081 1.00 85.94 130 TRP A N 1
ATOM 1052 C CA . TRP A 1 130 ? 11.637 8.979 -7.670 1.00 85.94 130 TRP A CA 1
ATOM 1053 C C . TRP A 1 130 ? 11.724 10.342 -6.974 1.00 85.94 130 TRP A C 1
ATOM 1055 O O . TRP A 1 130 ? 11.205 10.500 -5.871 1.00 85.94 130 TRP A O 1
ATOM 1065 N N . ASP A 1 131 ? 12.345 11.323 -7.628 1.00 88.19 131 ASP A N 1
ATOM 1066 C CA . ASP A 1 131 ? 12.593 12.646 -7.051 1.00 88.19 131 ASP A CA 1
ATOM 1067 C C . ASP A 1 131 ? 11.322 13.500 -6.996 1.00 88.19 131 ASP A C 1
ATOM 1069 O O . ASP A 1 131 ? 11.053 14.166 -5.995 1.00 88.19 131 ASP A O 1
ATOM 1073 N N . ASN A 1 132 ? 10.526 13.493 -8.069 1.00 89.25 132 ASN A N 1
ATOM 1074 C CA . ASN A 1 132 ? 9.272 14.233 -8.136 1.00 89.25 132 ASN A CA 1
ATOM 1075 C C . ASN A 1 132 ? 8.265 13.555 -9.087 1.00 89.25 132 ASN A C 1
ATOM 1077 O O . ASN A 1 132 ? 8.203 13.913 -10.271 1.00 89.25 132 ASN A O 1
ATOM 1081 N N . PRO A 1 133 ? 7.408 12.650 -8.575 1.00 87.06 133 PRO A N 1
ATOM 1082 C CA . PRO A 1 133 ? 6.384 11.970 -9.368 1.00 87.06 133 PRO A CA 1
ATOM 1083 C C . PRO A 1 133 ? 5.433 12.915 -10.113 1.00 87.06 133 PRO A C 1
ATOM 1085 O O . PRO A 1 133 ? 4.938 12.565 -11.174 1.00 87.06 133 PRO A O 1
ATOM 1088 N N . ALA A 1 134 ? 5.168 14.118 -9.589 1.00 89.00 134 ALA A N 1
ATOM 1089 C CA . ALA A 1 134 ? 4.264 15.078 -10.229 1.00 89.00 134 ALA A CA 1
ATOM 1090 C C . ALA A 1 134 ? 4.890 15.777 -11.449 1.00 89.00 134 ALA A C 1
ATOM 1092 O O . ALA A 1 134 ? 4.186 16.426 -12.217 1.00 89.00 134 ALA A O 1
ATOM 1093 N N . SER A 1 135 ? 6.211 15.667 -11.626 1.00 91.38 135 SER A N 1
ATOM 1094 C CA . SER A 1 135 ? 6.930 16.278 -12.750 1.00 91.38 135 SER A CA 1
ATOM 1095 C C . SER A 1 135 ?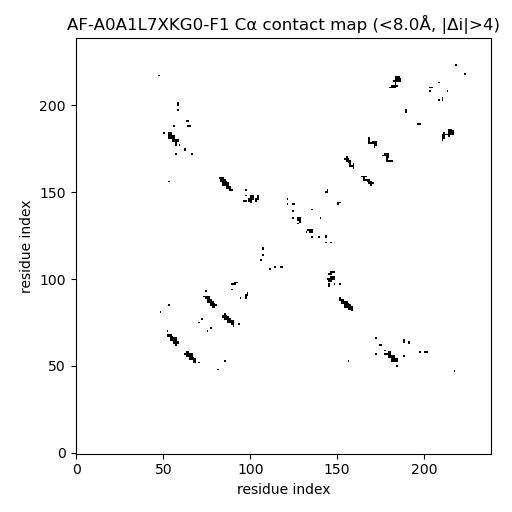 6.932 15.425 -14.019 1.00 91.38 135 SER A C 1
ATOM 1097 O O . SER A 1 135 ? 7.384 15.895 -15.068 1.00 91.38 135 SER A O 1
ATOM 1099 N N . ILE A 1 136 ? 6.490 14.167 -13.931 1.00 94.44 136 ILE A N 1
ATOM 1100 C CA . ILE A 1 136 ? 6.453 13.262 -15.075 1.00 94.44 136 ILE A CA 1
ATOM 1101 C C . ILE A 1 136 ? 5.210 13.547 -15.920 1.00 94.44 136 ILE A C 1
ATOM 1103 O O . ILE A 1 136 ? 4.098 13.653 -15.406 1.00 94.44 136 ILE A O 1
ATOM 1107 N N . SER A 1 137 ? 5.402 13.693 -17.227 1.00 96.50 137 SER A N 1
ATOM 1108 C CA . SER A 1 137 ? 4.276 13.760 -18.159 1.00 96.50 137 SER A CA 1
ATOM 1109 C C . SER A 1 137 ? 3.620 12.385 -18.315 1.00 96.50 137 SER A C 1
ATOM 1111 O O . SER A 1 137 ? 4.229 11.352 -18.031 1.00 96.50 137 SER A O 1
ATOM 1113 N N . GLU A 1 138 ? 2.379 12.360 -18.796 1.00 94.69 138 GLU A N 1
ATOM 1114 C CA . GLU A 1 138 ? 1.646 11.113 -19.042 1.00 94.69 138 GLU A CA 1
ATOM 1115 C C . GLU A 1 138 ? 2.364 10.217 -20.066 1.00 94.69 138 GLU A C 1
ATOM 1117 O O . GLU A 1 138 ? 2.498 9.014 -19.853 1.00 94.69 138 GLU A O 1
ATOM 1122 N N . GLU A 1 139 ? 2.920 10.809 -21.125 1.00 96.62 139 GLU A N 1
ATOM 1123 C CA . GLU A 1 139 ? 3.695 10.087 -22.141 1.00 96.62 139 GLU A CA 1
ATOM 1124 C C . GLU A 1 139 ? 4.976 9.466 -21.564 1.00 96.62 139 GLU A C 1
ATOM 1126 O O . GLU A 1 139 ? 5.292 8.305 -21.835 1.00 96.62 139 GLU A O 1
ATOM 1131 N N . GLU A 1 140 ? 5.706 10.211 -20.726 1.00 96.12 140 GLU A N 1
ATOM 1132 C CA . GLU A 1 140 ? 6.891 9.705 -20.024 1.00 96.12 140 GLU A CA 1
ATOM 1133 C C . GLU A 1 140 ? 6.526 8.579 -19.044 1.00 96.12 140 GLU A C 1
ATOM 1135 O O . GLU A 1 140 ? 7.260 7.593 -18.927 1.00 96.12 140 GLU A O 1
ATOM 1140 N N . PHE A 1 141 ? 5.387 8.697 -18.359 1.00 94.38 141 PHE A N 1
ATOM 1141 C CA . PHE A 1 141 ? 4.903 7.675 -17.439 1.00 94.38 141 PHE A CA 1
ATOM 1142 C C . PHE A 1 141 ? 4.511 6.387 -18.169 1.00 94.38 141 PHE A C 1
ATOM 1144 O O . PHE A 1 141 ? 4.904 5.298 -17.748 1.00 94.38 141 PHE A O 1
ATOM 1151 N N . GLU A 1 142 ? 3.798 6.482 -19.292 1.00 95.06 142 GLU A N 1
ATOM 1152 C CA . GLU A 1 142 ? 3.462 5.316 -20.114 1.00 95.06 142 GLU A CA 1
ATOM 1153 C C . GLU A 1 142 ? 4.716 4.683 -20.737 1.00 95.06 142 GLU A C 1
ATOM 1155 O O . GLU A 1 142 ? 4.850 3.453 -20.752 1.00 95.06 142 GLU A O 1
ATOM 1160 N N . PHE A 1 143 ? 5.700 5.494 -21.152 1.00 95.12 143 PHE A N 1
ATOM 1161 C CA . PHE A 1 143 ? 7.005 4.991 -21.589 1.00 95.12 143 PHE A CA 1
ATOM 1162 C C . PHE A 1 143 ? 7.689 4.159 -20.497 1.00 95.12 143 PHE A C 1
ATOM 1164 O O . PHE A 1 143 ? 8.169 3.053 -20.783 1.00 95.12 143 PHE A O 1
ATOM 1171 N N . LEU A 1 144 ? 7.720 4.677 -19.264 1.00 95.50 144 LEU A N 1
ATOM 1172 C CA . LEU A 1 144 ? 8.285 3.993 -18.105 1.00 95.50 144 LEU A CA 1
ATOM 1173 C C . LEU A 1 144 ? 7.524 2.702 -17.788 1.00 95.50 144 LEU A C 1
ATOM 1175 O O . LEU A 1 144 ? 8.127 1.638 -17.663 1.00 95.50 144 LEU A O 1
ATOM 1179 N N . LYS A 1 145 ? 6.196 2.766 -17.690 1.00 94.25 145 LYS A N 1
ATOM 1180 C CA . LYS A 1 145 ? 5.333 1.632 -17.334 1.00 94.25 145 LYS A CA 1
ATOM 1181 C C . LYS A 1 145 ? 5.439 0.476 -18.331 1.00 94.25 145 LYS A C 1
ATOM 1183 O O . LYS A 1 145 ? 5.358 -0.689 -17.939 1.00 94.25 145 LYS A O 1
ATOM 1188 N N . ALA A 1 146 ? 5.685 0.776 -19.604 1.00 95.94 146 ALA A N 1
ATOM 1189 C CA . ALA A 1 146 ? 5.916 -0.219 -20.649 1.00 95.94 146 ALA A CA 1
ATOM 1190 C C . ALA A 1 146 ? 7.290 -0.917 -20.572 1.00 95.94 146 ALA A C 1
ATOM 1192 O O . ALA A 1 146 ? 7.549 -1.833 -21.358 1.00 95.94 146 ALA A O 1
ATOM 1193 N N . ARG A 1 147 ? 8.196 -0.475 -19.692 1.00 95.06 147 ARG A N 1
ATOM 1194 C CA . ARG A 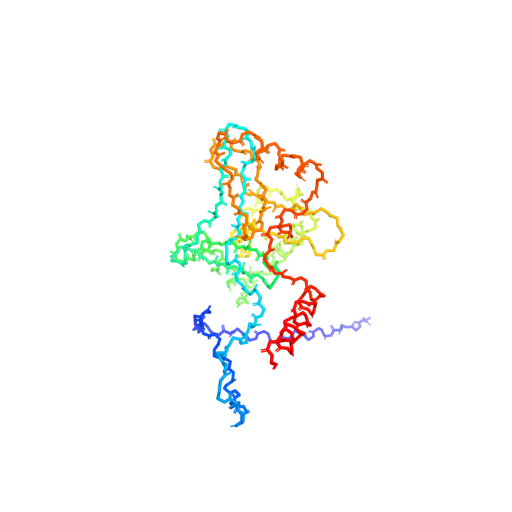1 147 ? 9.615 -0.880 -19.669 1.00 95.06 147 ARG A CA 1
ATOM 1195 C C . ARG A 1 147 ? 10.149 -1.240 -18.291 1.00 95.06 147 ARG A C 1
ATOM 1197 O O . ARG A 1 147 ? 11.123 -1.983 -18.208 1.00 95.06 147 ARG A O 1
ATOM 1204 N N . ASP A 1 148 ? 9.512 -0.746 -17.240 1.00 94.31 148 ASP A N 1
ATOM 1205 C CA . ASP A 1 148 ? 9.873 -1.005 -15.857 1.00 94.31 148 ASP A CA 1
ATOM 1206 C C . ASP A 1 148 ? 8.791 -1.848 -15.158 1.00 94.31 148 ASP A C 1
ATOM 1208 O O . ASP A 1 148 ? 7.755 -1.324 -14.729 1.00 94.31 148 ASP A O 1
ATOM 1212 N N . PRO A 1 149 ? 9.023 -3.164 -14.983 1.00 94.44 149 PRO A N 1
ATOM 1213 C CA . PRO A 1 149 ? 8.128 -4.036 -14.228 1.00 94.44 149 PRO A CA 1
ATOM 1214 C C . PRO A 1 149 ? 7.924 -3.620 -12.764 1.00 94.44 149 PRO A C 1
ATOM 1216 O O . PRO A 1 149 ? 7.002 -4.127 -12.119 1.00 94.44 149 PRO A O 1
ATOM 1219 N N . GLN A 1 150 ? 8.769 -2.744 -12.205 1.00 91.94 150 GLN A N 1
ATOM 1220 C CA . GLN A 1 150 ? 8.619 -2.273 -10.829 1.00 91.94 150 GLN A CA 1
ATOM 1221 C C . GLN A 1 150 ? 7.461 -1.285 -10.669 1.00 91.94 150 GLN A C 1
ATOM 1223 O O . GLN A 1 150 ? 6.814 -1.281 -9.625 1.00 91.94 150 GLN A O 1
ATOM 1228 N N . LEU A 1 151 ? 7.121 -0.522 -11.710 1.00 90.88 151 LEU A N 1
ATOM 1229 C CA . LEU A 1 151 ? 5.994 0.420 -11.680 1.00 90.88 151 LEU A CA 1
ATOM 1230 C C . LEU A 1 151 ? 4.622 -0.260 -11.694 1.00 90.88 151 LEU A C 1
ATOM 1232 O O . LEU A 1 151 ? 3.598 0.383 -11.484 1.00 90.88 151 LEU A O 1
ATOM 1236 N N . TRP A 1 152 ? 4.592 -1.572 -11.921 1.00 92.44 152 TRP A N 1
ATOM 1237 C CA . TRP A 1 152 ? 3.373 -2.371 -11.836 1.00 92.44 152 TRP A CA 1
ATOM 1238 C C . TRP A 1 152 ? 3.002 -2.751 -10.401 1.00 92.44 152 TRP A C 1
ATOM 1240 O O . TRP A 1 152 ? 1.904 -3.262 -10.173 1.00 92.44 152 TRP A O 1
ATOM 1250 N N . TRP A 1 153 ? 3.888 -2.516 -9.428 1.00 91.00 153 TRP A N 1
ATOM 1251 C CA . TRP A 1 153 ? 3.561 -2.683 -8.016 1.00 91.00 153 TRP A CA 1
ATOM 1252 C C . TRP A 1 153 ? 2.675 -1.541 -7.529 1.00 91.00 153 TRP A C 1
ATOM 1254 O O . TRP A 1 153 ? 3.033 -0.372 -7.595 1.00 91.00 153 TRP A O 1
ATOM 1264 N N . THR A 1 154 ? 1.516 -1.901 -6.990 1.00 87.25 154 THR A N 1
ATOM 1265 C CA . THR A 1 154 ? 0.610 -0.991 -6.293 1.00 87.25 154 THR A CA 1
ATOM 1266 C C . THR A 1 154 ? 0.814 -1.147 -4.793 1.00 87.25 154 THR A C 1
ATOM 1268 O O . THR A 1 154 ? 0.552 -2.216 -4.234 1.00 87.25 154 THR A O 1
ATOM 1271 N N . GLU A 1 155 ? 1.268 -0.089 -4.126 1.00 85.56 155 GLU A N 1
ATOM 1272 C CA . GLU A 1 155 ? 1.374 -0.056 -2.667 1.00 85.56 155 GLU A CA 1
ATOM 1273 C C . GLU A 1 155 ? -0.033 0.001 -2.042 1.00 85.56 155 GLU A C 1
ATOM 1275 O O . GLU A 1 155 ? -0.828 0.903 -2.307 1.00 85.56 155 GLU A O 1
ATOM 1280 N N . ILE A 1 156 ? -0.362 -0.995 -1.220 1.00 81.12 156 ILE A N 1
ATOM 1281 C CA . ILE A 1 156 ? -1.603 -1.060 -0.438 1.00 81.12 156 ILE A CA 1
ATOM 1282 C C . ILE A 1 156 ? -1.386 -0.427 0.937 1.00 81.12 156 ILE A C 1
ATOM 1284 O O . ILE A 1 156 ? -2.241 0.315 1.423 1.00 81.12 156 ILE A O 1
ATOM 1288 N N . THR A 1 157 ? -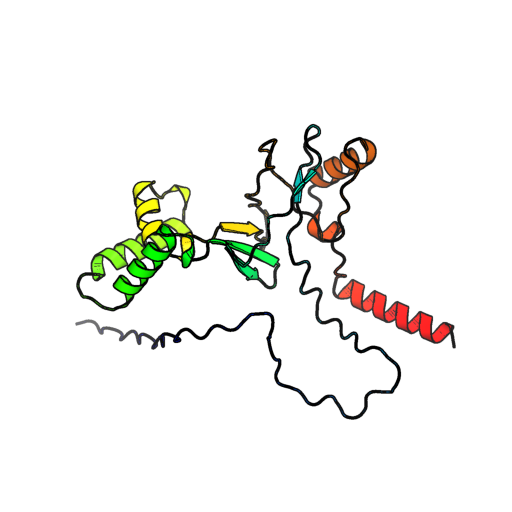0.261 -0.752 1.577 1.00 78.00 157 THR A N 1
ATOM 1289 C CA . THR A 1 157 ? 0.157 -0.162 2.850 1.00 78.00 157 THR A CA 1
ATOM 1290 C C . THR A 1 157 ? 1.647 0.112 2.846 1.00 78.00 157 THR A C 1
ATOM 1292 O O . THR A 1 157 ? 2.429 -0.751 2.455 1.00 78.00 157 THR A O 1
ATOM 1295 N N . ARG A 1 158 ? 2.033 1.268 3.384 1.00 72.38 158 ARG A N 1
ATOM 1296 C CA . ARG A 1 158 ? 3.422 1.619 3.675 1.00 72.38 158 ARG A CA 1
ATOM 1297 C C . ARG A 1 158 ? 3.499 2.200 5.081 1.00 72.38 158 ARG A C 1
ATOM 1299 O O . ARG A 1 158 ? 2.760 3.131 5.397 1.00 72.38 158 ARG A O 1
ATOM 1306 N N . MET A 1 159 ? 4.317 1.615 5.950 1.00 63.50 159 MET A N 1
ATOM 1307 C CA . MET A 1 159 ? 4.601 2.191 7.260 1.00 63.50 159 MET A CA 1
ATOM 1308 C C . MET A 1 159 ? 5.592 3.355 7.102 1.00 63.50 159 MET A C 1
ATOM 1310 O O . MET A 1 159 ? 6.598 3.207 6.401 1.00 63.50 159 MET A O 1
ATOM 1314 N N . PRO A 1 160 ? 5.335 4.518 7.729 1.00 59.25 160 PRO A N 1
ATOM 1315 C CA . PRO A 1 160 ? 6.297 5.612 7.744 1.00 59.25 160 PRO A CA 1
ATOM 1316 C C . PRO A 1 160 ? 7.519 5.155 8.540 1.00 59.25 160 PRO A C 1
ATOM 1318 O O . PRO A 1 160 ? 7.391 4.706 9.678 1.00 59.25 160 PRO A O 1
ATOM 1321 N N . ARG A 1 161 ? 8.705 5.210 7.930 1.00 55.91 161 ARG A N 1
ATOM 1322 C CA . ARG A 1 161 ? 9.896 4.607 8.542 1.00 55.91 161 ARG A CA 1
ATOM 1323 C C . ARG A 1 161 ? 10.564 5.511 9.573 1.00 55.91 161 ARG A C 1
ATOM 1325 O O . ARG A 1 161 ? 11.113 4.973 10.521 1.00 55.91 161 ARG A O 1
ATOM 1332 N N . ILE A 1 162 ? 10.508 6.838 9.446 1.00 46.69 162 ILE A N 1
ATOM 1333 C CA . ILE A 1 162 ? 11.114 7.787 10.396 1.00 46.69 162 ILE A CA 1
ATOM 1334 C C . ILE A 1 162 ? 10.353 9.120 10.281 1.00 46.69 162 ILE A C 1
ATOM 1336 O O . ILE A 1 162 ? 10.201 9.625 9.176 1.00 46.69 162 ILE A O 1
ATOM 1340 N N . SER A 1 163 ? 9.847 9.641 11.406 1.00 44.56 163 SER A N 1
ATOM 1341 C CA . SER A 1 163 ? 9.292 10.997 11.602 1.00 44.56 163 SER A CA 1
ATOM 1342 C C . SER A 1 163 ? 8.366 11.566 10.511 1.00 44.56 163 SER A C 1
ATOM 1344 O O . SER A 1 163 ? 8.818 12.201 9.563 1.00 44.56 163 SER A O 1
ATOM 1346 N N . GLY A 1 164 ? 7.057 11.493 10.763 1.00 48.12 164 GLY A N 1
ATOM 1347 C CA . GLY A 1 164 ? 6.103 12.462 10.220 1.00 48.12 164 GLY A CA 1
ATOM 1348 C C . GLY A 1 164 ? 5.379 12.017 8.957 1.00 48.12 164 GLY A C 1
ATOM 1349 O O . GLY A 1 164 ? 5.907 12.092 7.859 1.00 48.12 164 GLY A O 1
ATOM 1350 N N . VAL A 1 165 ? 4.106 11.677 9.167 1.00 42.19 165 VAL A N 1
ATOM 1351 C CA . VAL A 1 165 ? 3.037 11.435 8.185 1.00 42.19 165 VAL A CA 1
ATOM 1352 C C . VAL A 1 165 ? 3.012 10.026 7.557 1.00 42.19 165 VAL A C 1
ATOM 1354 O O . VAL A 1 165 ? 3.633 9.772 6.528 1.00 42.19 165 VAL A O 1
ATOM 1357 N N . PRO A 1 166 ? 2.232 9.083 8.133 1.00 48.69 166 PRO A N 1
ATOM 1358 C CA . PRO A 1 166 ? 1.757 7.908 7.406 1.00 48.69 166 PRO A CA 1
ATOM 1359 C C . PRO A 1 166 ? 0.717 8.328 6.358 1.00 48.69 166 PRO A C 1
ATOM 1361 O O . PRO A 1 166 ? -0.486 8.273 6.606 1.00 48.69 166 PRO A O 1
ATOM 1364 N N . GLU A 1 167 ? 1.153 8.704 5.167 1.00 53.41 167 GLU A N 1
ATOM 1365 C CA . GLU A 1 167 ? 0.286 8.745 3.989 1.00 53.41 167 GLU A CA 1
ATOM 1366 C C . GLU A 1 167 ? 1.019 7.962 2.907 1.00 53.41 167 GLU A C 1
ATOM 1368 O O . GLU A 1 167 ? 2.134 8.282 2.527 1.00 53.41 167 GLU A O 1
ATOM 1373 N N . ILE A 1 168 ? 0.518 6.809 2.480 1.00 51.31 168 ILE A N 1
ATOM 1374 C CA . ILE A 1 168 ? -0.645 6.722 1.607 1.00 51.31 168 ILE A CA 1
ATOM 1375 C C . ILE A 1 168 ? -1.402 5.420 1.924 1.00 51.31 168 ILE A C 1
ATOM 1377 O O . ILE A 1 168 ? -0.922 4.320 1.661 1.00 51.31 168 ILE A O 1
ATOM 1381 N N . ASN A 1 169 ? -2.628 5.526 2.450 1.00 55.06 169 ASN A N 1
ATOM 1382 C CA . ASN A 1 169 ? -3.620 4.461 2.282 1.00 55.06 169 ASN A CA 1
ATOM 1383 C C . ASN A 1 169 ? -4.385 4.792 0.999 1.00 55.06 169 ASN A C 1
ATOM 1385 O O . ASN A 1 169 ? -5.445 5.411 1.041 1.00 55.06 169 ASN A O 1
ATOM 1389 N N . MET A 1 170 ? -3.836 4.400 -0.151 1.00 56.31 170 MET A N 1
ATOM 1390 C CA . MET A 1 170 ? -4.443 4.630 -1.474 1.00 56.31 170 MET A CA 1
ATOM 1391 C C . MET A 1 170 ? -5.811 3.945 -1.635 1.00 56.31 170 MET A C 1
ATOM 1393 O O . MET A 1 170 ? -6.529 4.148 -2.615 1.00 56.31 170 MET A O 1
ATOM 1397 N N . VAL A 1 171 ? -6.186 3.115 -0.663 1.00 68.50 171 VAL A N 1
ATOM 1398 C CA . VAL A 1 171 ? -7.443 2.389 -0.643 1.00 68.50 171 VAL A CA 1
ATOM 1399 C C . VAL A 1 171 ? -8.589 3.369 -0.402 1.00 68.50 171 VAL A C 1
ATOM 1401 O O . VAL A 1 171 ? -8.778 3.912 0.684 1.00 68.50 171 VAL A O 1
ATOM 1404 N N . ARG A 1 172 ? -9.406 3.574 -1.429 1.00 80.44 172 ARG A N 1
ATOM 1405 C CA . ARG A 1 172 ? -10.705 4.224 -1.279 1.00 80.44 172 ARG A CA 1
ATOM 1406 C C . ARG A 1 172 ? -11.763 3.200 -0.908 1.00 80.44 172 ARG A C 1
ATOM 1408 O O . ARG A 1 172 ? -11.691 2.017 -1.236 1.00 80.44 172 ARG A O 1
ATOM 1415 N N . CYS A 1 173 ? -12.781 3.679 -0.220 1.00 83.75 173 CYS A N 1
ATOM 1416 C CA . CYS A 1 173 ? -13.934 2.896 0.153 1.00 83.75 173 CYS A CA 1
ATOM 1417 C C . CYS A 1 173 ? -14.730 2.498 -1.111 1.00 83.75 173 CYS A C 1
ATOM 1419 O O . CYS A 1 173 ? -15.238 3.394 -1.785 1.00 83.75 173 CYS A O 1
ATOM 1421 N N . PRO A 1 174 ? -14.911 1.202 -1.439 1.00 83.44 174 PRO A N 1
ATOM 1422 C CA . PRO A 1 174 ? -15.470 0.739 -2.723 1.00 83.44 174 PRO A CA 1
ATOM 1423 C C . PRO A 1 174 ? -16.995 0.922 -2.815 1.00 83.44 174 PRO A C 1
ATOM 1425 O O . PRO A 1 174 ? -17.759 -0.030 -2.834 1.00 83.44 174 PRO A O 1
ATOM 1428 N N . GLY A 1 175 ? -17.520 2.126 -2.636 1.00 84.44 175 GLY A N 1
ATOM 1429 C CA . GLY A 1 175 ? -18.971 2.340 -2.522 1.00 84.44 175 GLY A CA 1
ATOM 1430 C C . GLY A 1 175 ? -19.381 3.666 -1.909 1.00 84.44 175 GLY A C 1
ATOM 1431 O O . GLY A 1 175 ? -20.489 4.088 -2.175 1.00 84.44 175 GLY A O 1
ATOM 1432 N N . CYS A 1 176 ? -18.506 4.359 -1.172 1.00 90.38 176 CYS A N 1
ATOM 1433 C CA . CYS A 1 176 ? -18.657 5.812 -1.003 1.00 90.38 176 CYS A CA 1
ATOM 1434 C C . CYS A 1 176 ? -17.469 6.604 -1.573 1.00 90.38 176 CYS A C 1
ATOM 1436 O O . CYS A 1 176 ? -17.517 7.826 -1.610 1.00 90.38 176 CYS A O 1
ATOM 1438 N N . GLY A 1 177 ? -16.384 5.942 -1.993 1.00 85.94 177 GLY A N 1
ATOM 1439 C CA . GLY A 1 177 ? -15.210 6.574 -2.606 1.00 85.94 177 GLY A CA 1
ATOM 1440 C C . GLY A 1 177 ? -14.323 7.376 -1.647 1.00 85.94 177 GLY A C 1
ATOM 1441 O O . GLY A 1 177 ? -13.267 7.851 -2.062 1.00 85.94 177 GLY A O 1
ATOM 1442 N N . LYS A 1 178 ? -14.721 7.519 -0.378 1.00 88.06 178 LYS A N 1
ATOM 1443 C CA . LYS A 1 178 ? -13.972 8.243 0.657 1.00 88.06 178 LYS A CA 1
ATOM 1444 C C . LYS A 1 178 ? -12.750 7.458 1.130 1.00 88.06 178 LYS A C 1
ATOM 1446 O O . LYS A 1 178 ? -12.664 6.244 0.926 1.00 88.06 178 LYS A O 1
ATOM 1451 N N . GLY A 1 179 ? -11.808 8.159 1.756 1.00 85.94 179 GLY A N 1
ATOM 1452 C CA . GLY A 1 179 ? -10.618 7.549 2.343 1.00 85.94 179 GLY A CA 1
ATOM 1453 C C . GLY A 1 179 ? -10.971 6.519 3.416 1.00 85.94 179 GLY A C 1
ATOM 1454 O O . GLY A 1 179 ? -12.023 6.585 4.056 1.00 85.94 179 GLY A O 1
ATOM 1455 N N . VAL A 1 180 ? -10.092 5.541 3.600 1.00 89.31 180 VAL A N 1
ATOM 1456 C CA . VAL A 1 180 ? -10.245 4.498 4.619 1.00 89.31 180 VAL A CA 1
ATOM 1457 C C . VAL A 1 180 ? -9.101 4.597 5.618 1.00 89.31 180 VAL A C 1
ATOM 1459 O O . VAL A 1 180 ? -8.004 5.045 5.285 1.00 89.31 180 VAL A O 1
ATOM 1462 N N . LYS A 1 181 ? -9.341 4.160 6.853 1.00 89.69 181 LYS A N 1
ATOM 1463 C CA . LYS A 1 181 ? -8.324 4.127 7.908 1.00 89.69 181 LYS A CA 1
ATOM 1464 C C . LYS A 1 181 ? -7.870 2.697 8.145 1.00 89.69 181 LYS A C 1
ATOM 1466 O O . LYS A 1 181 ? -8.705 1.803 8.290 1.00 89.69 181 LYS A O 1
ATOM 1471 N N . ARG A 1 182 ? -6.554 2.473 8.151 1.00 86.50 182 ARG A N 1
ATOM 1472 C CA . ARG A 1 182 ? -5.957 1.183 8.521 1.00 86.50 182 ARG A CA 1
ATOM 1473 C C . ARG A 1 182 ? -6.169 0.957 10.018 1.00 86.50 182 ARG A C 1
ATOM 1475 O O . ARG A 1 182 ? -6.036 1.886 10.804 1.00 86.50 182 ARG A O 1
ATOM 1482 N N . VAL A 1 183 ? -6.503 -0.270 10.398 1.00 87.38 183 VAL A N 1
ATOM 1483 C CA . VAL A 1 183 ? -6.738 -0.667 11.792 1.00 87.38 183 VAL A CA 1
ATOM 1484 C C . VAL A 1 183 ? -5.971 -1.940 12.123 1.00 87.38 183 VAL A C 1
ATOM 1486 O O . VAL A 1 183 ? -5.641 -2.735 11.236 1.00 87.38 183 VAL A O 1
ATOM 1489 N N . GLY A 1 184 ? -5.706 -2.145 13.410 1.00 82.06 184 GLY A N 1
ATOM 1490 C CA . GLY A 1 184 ? -5.014 -3.327 13.904 1.00 82.06 184 GLY A CA 1
ATOM 1491 C C . GLY A 1 184 ? -5.792 -4.631 13.684 1.00 82.06 184 GLY A C 1
ATOM 1492 O O . GLY A 1 184 ? -7.001 -4.662 13.425 1.00 82.06 184 GLY A O 1
ATOM 1493 N N . SER A 1 185 ? -5.085 -5.755 13.785 1.00 78.25 185 SER A N 1
ATOM 1494 C CA . SER A 1 185 ? -5.631 -7.090 13.518 1.00 78.25 185 SER A CA 1
ATOM 1495 C C . SER A 1 185 ? -6.767 -7.492 14.465 1.00 78.25 185 SER A C 1
ATOM 1497 O O . SER A 1 185 ? -7.647 -8.255 14.049 1.00 78.25 185 SER A O 1
ATOM 1499 N N . ASN A 1 186 ? -6.818 -6.958 15.685 1.00 80.69 186 ASN A N 1
ATOM 1500 C CA . ASN A 1 186 ? -7.882 -7.249 16.645 1.00 80.69 186 ASN A CA 1
ATOM 1501 C C . ASN A 1 186 ? -9.104 -6.354 16.497 1.00 80.69 186 ASN A C 1
ATOM 1503 O O . ASN A 1 186 ? -10.123 -6.644 17.120 1.00 80.69 186 ASN A O 1
ATOM 1507 N N . PHE A 1 187 ? -9.048 -5.321 15.654 1.00 87.62 187 PHE A N 1
ATOM 1508 C CA . PHE A 1 187 ? -10.176 -4.420 15.484 1.00 87.62 187 PHE A CA 1
ATOM 1509 C C . PHE A 1 187 ? -11.441 -5.197 15.089 1.00 87.62 187 PHE A C 1
ATOM 1511 O O . PHE A 1 187 ? -11.463 -5.975 14.120 1.00 87.62 187 PHE A O 1
ATOM 1518 N N . ARG A 1 188 ? -12.501 -4.997 15.873 1.00 88.00 188 ARG A N 1
ATOM 1519 C CA . ARG A 1 188 ? -13.841 -5.525 15.627 1.00 88.00 188 ARG A CA 1
ATOM 1520 C C . ARG A 1 188 ? -14.709 -4.356 15.200 1.00 88.00 188 ARG A C 1
ATOM 1522 O O . ARG A 1 188 ? -14.906 -3.425 15.969 1.00 88.00 188 ARG A O 1
ATOM 1529 N N . VAL A 1 189 ? -15.192 -4.400 13.961 1.00 90.44 189 VAL A N 1
ATOM 1530 C CA . VAL A 1 189 ? -16.025 -3.315 13.439 1.00 90.44 189 VAL A CA 1
ATOM 1531 C C . VAL A 1 189 ? -17.343 -3.284 14.209 1.00 90.44 189 VAL A C 1
ATOM 1533 O O . VAL A 1 189 ? -18.002 -4.327 14.274 1.00 90.44 189 VAL A O 1
ATOM 1536 N N . PRO A 1 190 ? -17.744 -2.129 14.767 1.00 93.69 190 PRO A N 1
ATOM 1537 C CA . PRO A 1 190 ? -19.046 -2.010 15.401 1.00 93.69 190 PRO A CA 1
ATOM 1538 C C . PRO A 1 190 ? -20.179 -2.255 14.409 1.00 93.69 190 PRO A C 1
ATOM 1540 O O . PRO A 1 190 ? -20.029 -2.121 13.189 1.00 93.69 190 PRO A O 1
ATOM 1543 N N . ARG A 1 191 ? -21.365 -2.573 14.930 1.00 93.00 191 ARG A N 1
ATOM 1544 C CA . ARG A 1 191 ? -22.568 -2.652 14.093 1.00 93.00 191 ARG A CA 1
ATOM 1545 C C . ARG A 1 191 ? -22.842 -1.276 13.479 1.00 93.00 191 ARG A C 1
ATOM 1547 O O . ARG A 1 191 ? -22.645 -0.254 14.123 1.00 93.00 191 ARG A O 1
ATOM 1554 N N . LYS A 1 192 ? -23.362 -1.226 12.247 1.00 91.31 192 LYS A N 1
ATOM 1555 C CA . LYS A 1 192 ? -23.620 0.044 11.534 1.00 91.31 192 LYS A CA 1
ATOM 1556 C C . LYS A 1 192 ? -24.492 1.035 12.331 1.00 91.31 192 LYS A C 1
ATOM 1558 O O . LYS A 1 192 ? -24.278 2.241 12.251 1.00 91.31 192 LYS A O 1
ATOM 1563 N N . ARG A 1 193 ? -25.459 0.512 13.098 1.00 93.62 193 ARG A N 1
ATOM 1564 C CA . ARG A 1 193 ? -26.423 1.281 13.910 1.00 93.62 193 ARG A CA 1
ATOM 1565 C C . ARG A 1 193 ? -25.875 1.740 15.271 1.00 93.62 193 ARG A C 1
ATOM 1567 O O . ARG A 1 193 ? -26.543 2.514 15.941 1.00 93.62 193 ARG A O 1
ATOM 1574 N N . ASP A 1 194 ? -24.701 1.264 15.681 1.00 96.50 194 ASP A N 1
ATOM 1575 C CA . ASP A 1 194 ? -24.105 1.570 16.986 1.00 96.50 194 ASP A CA 1
ATOM 1576 C C . ASP A 1 194 ? -23.420 2.945 16.967 1.00 96.50 194 ASP A C 1
ATOM 1578 O O . ASP A 1 194 ? -22.218 3.065 16.729 1.00 96.50 194 ASP A O 1
ATOM 1582 N N . GLN A 1 195 ? -24.215 4.003 17.133 1.00 95.56 195 GLN A N 1
ATOM 1583 C CA . GLN A 1 195 ? -23.733 5.383 17.032 1.00 95.56 195 GLN A CA 1
ATOM 1584 C C . GLN A 1 195 ? -22.665 5.707 18.077 1.00 95.56 195 GLN A C 1
ATOM 1586 O O . GLN A 1 195 ? -21.690 6.377 17.754 1.00 95.56 195 GLN A O 1
ATOM 1591 N N . THR A 1 196 ? -22.815 5.195 19.299 1.00 96.75 196 THR A N 1
ATOM 1592 C CA . THR A 1 196 ? -21.880 5.446 20.399 1.00 96.75 196 THR A CA 1
ATOM 1593 C C . THR A 1 196 ? -20.498 4.878 20.089 1.00 96.75 196 THR A C 1
ATOM 1595 O O . THR A 1 196 ? -19.501 5.585 20.222 1.00 96.75 196 THR A O 1
ATOM 1598 N N . ALA A 1 197 ? -20.423 3.631 19.612 1.00 94.88 197 ALA A N 1
ATOM 1599 C CA . ALA A 1 197 ? -19.146 3.020 19.256 1.00 94.88 197 ALA A CA 1
ATOM 1600 C C . ALA A 1 197 ? -18.482 3.702 18.048 1.00 94.88 197 ALA A C 1
ATOM 1602 O O . ALA A 1 197 ? -17.263 3.869 18.026 1.00 94.88 197 ALA A O 1
ATOM 1603 N N . TRP A 1 198 ? -19.268 4.111 17.046 1.00 95.56 198 TRP A N 1
ATOM 1604 C CA . TRP A 1 198 ? -18.733 4.831 15.887 1.00 95.56 198 TRP A CA 1
ATOM 1605 C C . TRP A 1 198 ? -18.239 6.229 16.240 1.00 95.56 198 TRP A C 1
ATOM 1607 O O . TRP A 1 198 ? -17.157 6.590 15.790 1.00 95.56 198 TRP A O 1
ATOM 1617 N N . LYS A 1 199 ? -18.949 6.960 17.105 1.00 95.50 199 LYS A N 1
ATOM 1618 C CA . LYS A 1 199 ? -18.497 8.262 17.602 1.00 95.50 199 LYS A CA 1
ATOM 1619 C C . LYS A 1 199 ? -17.150 8.150 18.323 1.00 95.50 199 LYS A C 1
ATOM 1621 O O . LYS A 1 199 ? -16.246 8.923 18.044 1.00 95.50 199 LYS A O 1
ATOM 1626 N N . ALA A 1 200 ? -16.970 7.125 19.160 1.00 94.75 200 ALA A N 1
ATOM 1627 C CA . ALA A 1 200 ? -15.684 6.879 19.815 1.00 94.75 200 ALA A CA 1
ATOM 1628 C C . ALA A 1 200 ? -14.545 6.614 18.808 1.00 94.75 200 ALA A C 1
ATOM 1630 O O . ALA A 1 200 ? -13.415 7.044 19.019 1.00 94.75 200 ALA A O 1
ATOM 1631 N N . ILE A 1 201 ? -14.822 5.913 17.701 1.00 93.75 201 ILE A N 1
ATOM 1632 C CA . ILE A 1 201 ? -13.838 5.691 16.626 1.00 93.75 201 ILE A CA 1
ATOM 1633 C C . ILE A 1 201 ? -13.532 6.990 15.877 1.00 93.75 201 ILE A C 1
ATOM 1635 O O . ILE A 1 201 ? -12.368 7.251 15.582 1.00 93.75 201 ILE A O 1
ATOM 1639 N N . GLU A 1 202 ? -14.554 7.782 15.556 1.00 93.56 202 GLU A N 1
ATOM 1640 C CA . GLU A 1 202 ? -14.410 9.094 14.918 1.00 93.56 202 GLU A CA 1
ATOM 1641 C C . GLU A 1 202 ? -13.518 10.003 15.789 1.00 93.56 202 GLU A C 1
ATOM 1643 O O . GLU A 1 202 ? -12.512 10.510 15.300 1.00 93.56 202 GLU A O 1
ATOM 1648 N N . GLU A 1 203 ? -13.761 10.058 17.102 1.00 94.25 203 GLU A N 1
ATOM 1649 C CA . GLU A 1 203 ? -12.934 10.789 18.075 1.00 94.25 203 GLU A CA 1
ATOM 1650 C C . GLU A 1 203 ? -11.486 10.261 18.170 1.00 94.25 203 GLU A C 1
ATOM 1652 O O . GLU A 1 203 ? -10.552 11.040 18.365 1.00 94.25 203 GLU A O 1
ATOM 1657 N N . MET A 1 204 ? -11.252 8.945 18.053 1.00 91.88 204 MET A N 1
ATOM 1658 C CA . MET A 1 204 ? -9.886 8.387 17.981 1.00 91.88 204 MET A CA 1
ATOM 1659 C C . MET A 1 204 ? -9.162 8.835 16.705 1.00 91.88 204 MET A C 1
ATOM 1661 O O . MET A 1 204 ? -7.979 9.169 16.753 1.00 91.88 204 MET A O 1
ATOM 1665 N N . ILE A 1 205 ? -9.870 8.858 15.570 1.00 90.31 205 ILE A N 1
ATOM 1666 C CA . ILE A 1 205 ? -9.322 9.286 14.278 1.00 90.31 205 ILE A CA 1
ATOM 1667 C C . ILE A 1 205 ? -8.993 10.782 14.302 1.00 90.31 205 ILE A C 1
ATOM 1669 O O . ILE A 1 205 ? -7.917 11.163 13.844 1.00 90.31 205 ILE A O 1
ATOM 1673 N N . GLU A 1 206 ? -9.888 11.613 14.836 1.00 90.19 206 GLU A N 1
ATOM 1674 C CA . GLU A 1 206 ? -9.696 13.064 14.958 1.00 90.19 206 GLU A CA 1
ATOM 1675 C C . GLU A 1 206 ? -8.526 13.416 15.879 1.00 90.19 206 GLU A C 1
ATOM 1677 O O . GLU A 1 206 ? -7.732 14.296 15.555 1.00 90.19 206 GLU A O 1
ATOM 1682 N N . ARG A 1 207 ? -8.351 12.676 16.982 1.00 90.25 207 ARG A N 1
ATOM 1683 C CA . ARG A 1 207 ? -7.186 12.818 17.873 1.00 90.25 207 ARG A CA 1
ATOM 1684 C C . ARG A 1 207 ? -5.879 12.298 17.26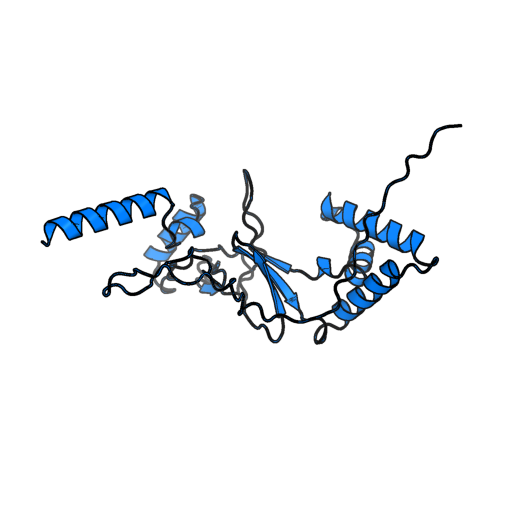6 1.00 90.25 207 ARG A C 1
ATOM 1686 O O . ARG A 1 207 ? -4.828 12.465 17.879 1.00 90.25 207 ARG A O 1
ATOM 1693 N N . GLY A 1 208 ? -5.928 11.667 16.092 1.00 85.94 208 GLY A N 1
ATOM 1694 C CA . GLY A 1 208 ? -4.755 11.101 15.435 1.00 85.94 208 GLY A CA 1
ATOM 1695 C C . GLY A 1 208 ? -4.188 9.872 16.148 1.00 85.94 208 GLY A C 1
ATOM 1696 O O . GLY A 1 208 ? -2.989 9.619 16.048 1.00 85.94 208 GLY A O 1
ATOM 1697 N N . GLU A 1 209 ? -5.014 9.109 16.876 1.00 85.56 209 GLU A N 1
ATOM 1698 C CA . GLU A 1 209 ? -4.553 7.867 17.501 1.00 85.56 209 GLU A CA 1
ATOM 1699 C C . GLU A 1 209 ? -4.070 6.865 16.439 1.00 85.56 209 GLU A C 1
ATOM 1701 O O . GLU A 1 209 ? -4.708 6.664 15.399 1.00 85.56 209 GLU A O 1
ATOM 1706 N N . ASP A 1 210 ? -2.963 6.173 16.723 1.00 82.25 210 ASP A N 1
ATOM 1707 C CA . ASP A 1 210 ? -2.510 5.061 15.891 1.00 82.25 210 ASP A CA 1
ATOM 1708 C C . ASP A 1 210 ? -3.445 3.854 16.074 1.00 82.25 210 ASP A C 1
ATOM 1710 O O . ASP A 1 210 ? -3.269 2.997 16.944 1.00 82.25 210 ASP A O 1
ATOM 1714 N N . MET A 1 211 ? -4.458 3.784 15.210 1.00 83.12 211 MET A N 1
ATOM 1715 C CA . MET A 1 211 ? -5.449 2.708 15.162 1.00 83.12 211 MET A CA 1
ATOM 1716 C C . MET A 1 211 ? -4.839 1.332 14.842 1.00 83.12 211 MET A C 1
ATOM 1718 O O . MET A 1 211 ? -5.486 0.302 15.055 1.00 83.12 211 MET A O 1
ATOM 1722 N N . VAL A 1 212 ? -3.622 1.266 14.295 1.00 80.31 212 VAL A N 1
ATOM 1723 C CA . VAL A 1 212 ? -2.921 -0.007 14.102 1.00 80.31 212 VAL A CA 1
ATOM 1724 C C . VAL A 1 212 ? -2.361 -0.468 15.434 1.00 80.31 212 VAL A C 1
ATOM 1726 O O . VAL A 1 212 ? -2.712 -1.568 15.863 1.00 80.31 212 VAL A O 1
ATOM 1729 N N . ALA A 1 213 ? -1.582 0.383 16.106 1.00 76.56 213 ALA A N 1
ATOM 1730 C CA . ALA A 1 213 ? -1.014 0.087 17.417 1.00 76.56 213 ALA A CA 1
ATOM 1731 C C . ALA A 1 213 ? -2.114 -0.228 18.442 1.00 76.56 213 ALA A C 1
ATOM 1733 O O . ALA A 1 213 ? -2.111 -1.309 19.034 1.00 76.56 213 ALA A O 1
ATOM 1734 N N . LYS A 1 214 ? -3.128 0.645 18.547 1.00 81.44 214 LYS A N 1
ATOM 1735 C CA . LYS A 1 214 ? -4.251 0.545 19.497 1.00 81.44 214 LYS A CA 1
ATOM 1736 C C . LYS A 1 214 ? -4.993 -0.790 19.438 1.00 81.44 214 LYS A C 1
ATOM 1738 O O . LYS A 1 214 ? -5.465 -1.284 20.458 1.00 81.44 214 LYS A O 1
ATOM 1743 N N . PHE A 1 215 ? -5.122 -1.359 18.240 1.00 79.88 215 PHE A N 1
ATOM 1744 C CA . PHE A 1 215 ? -5.884 -2.583 17.992 1.00 79.88 215 PHE A CA 1
ATOM 1745 C C . PHE A 1 215 ? -5.005 -3.751 17.522 1.00 79.88 215 PHE A C 1
ATOM 1747 O O . PHE A 1 215 ? -5.510 -4.703 16.915 1.00 79.88 215 PHE A O 1
ATOM 1754 N N . SER A 1 216 ? -3.695 -3.698 17.758 1.00 70.75 216 SER A N 1
ATOM 1755 C CA . SER A 1 216 ? -2.787 -4.823 17.521 1.00 70.75 216 SER A CA 1
ATOM 1756 C C . SER A 1 216 ? -2.620 -5.655 18.799 1.00 70.75 216 SER A C 1
ATOM 1758 O O . SER A 1 216 ? -2.655 -5.121 19.899 1.00 70.75 216 SER A O 1
ATOM 1760 N N . PHE A 1 217 ? -2.510 -6.986 18.674 1.00 61.16 217 PHE A N 1
ATOM 1761 C CA . PHE A 1 217 ? -2.230 -7.879 19.818 1.00 61.16 217 PHE A CA 1
ATOM 1762 C C . PHE A 1 217 ? -0.738 -7.989 20.136 1.00 61.16 217 PHE A C 1
ATOM 1764 O O . PHE A 1 217 ? -0.355 -8.666 21.086 1.00 61.16 217 PHE A O 1
ATOM 1771 N N . CYS A 1 218 ? 0.123 -7.463 19.271 1.00 59.38 218 CYS A N 1
ATOM 1772 C CA . CYS A 1 218 ? 1.541 -7.717 19.414 1.00 59.38 218 CYS A CA 1
ATOM 1773 C C . CYS A 1 218 ? 2.031 -6.802 20.539 1.00 59.38 218 CYS A C 1
ATOM 1775 O O . CYS A 1 218 ? 2.234 -5.613 20.316 1.00 59.38 218 CYS A O 1
ATOM 1777 N N . ALA A 1 219 ? 2.125 -7.366 21.746 1.00 50.94 219 ALA A N 1
ATOM 1778 C CA . ALA A 1 219 ? 2.705 -6.700 22.899 1.00 50.94 219 ALA A CA 1
ATOM 1779 C C . ALA A 1 219 ? 4.047 -6.086 22.497 1.00 50.94 219 ALA A C 1
ATOM 1781 O O . ALA A 1 219 ? 4.819 -6.727 21.769 1.00 50.94 219 ALA A O 1
ATOM 1782 N N . THR A 1 220 ? 4.327 -4.869 22.962 1.00 55.03 220 THR A N 1
ATOM 1783 C CA . THR A 1 220 ? 5.684 -4.329 22.836 1.00 55.03 220 THR A CA 1
ATOM 1784 C C . THR A 1 220 ? 6.675 -5.276 23.519 1.00 55.03 220 THR A C 1
ATOM 1786 O O . THR A 1 220 ? 6.283 -6.137 24.316 1.00 55.03 220 THR A O 1
ATOM 1789 N N . VAL A 1 221 ? 7.970 -5.155 23.220 1.00 52.03 221 VAL A N 1
ATOM 1790 C CA . VAL A 1 221 ? 8.992 -6.002 23.861 1.00 52.03 221 VAL A CA 1
ATOM 1791 C C . VAL A 1 221 ? 8.890 -5.887 25.389 1.00 52.03 221 VAL A C 1
ATOM 1793 O O . VAL A 1 221 ? 8.859 -6.897 26.089 1.00 52.03 221 VAL A O 1
ATOM 1796 N N . GLU A 1 222 ? 8.682 -4.674 25.898 1.00 57.97 222 GLU A N 1
ATOM 1797 C CA . GLU A 1 222 ? 8.548 -4.372 27.326 1.00 57.97 222 GLU A CA 1
ATOM 1798 C C . GLU A 1 222 ? 7.238 -4.906 27.931 1.00 57.97 222 GLU A C 1
ATOM 1800 O O . GLU A 1 222 ? 7.181 -5.286 29.104 1.00 57.97 222 GLU A O 1
ATOM 1805 N N . GLU A 1 223 ? 6.149 -4.912 27.161 1.00 55.78 223 GLU A N 1
ATOM 1806 C CA . GLU A 1 223 ? 4.882 -5.524 27.570 1.00 55.78 223 GLU A CA 1
ATOM 1807 C C . GLU A 1 223 ? 4.987 -7.050 27.595 1.00 55.78 223 GLU A C 1
ATOM 1809 O O . GLU A 1 223 ? 4.462 -7.690 28.507 1.00 55.78 223 GLU A O 1
ATOM 1814 N N . HIS A 1 224 ? 5.707 -7.641 26.641 1.00 61.59 224 HIS A N 1
ATOM 1815 C CA . HIS A 1 224 ? 5.971 -9.073 26.608 1.00 61.59 224 HIS A CA 1
ATOM 1816 C C . HIS A 1 224 ? 6.795 -9.516 27.817 1.00 61.59 224 HIS A C 1
ATOM 1818 O O . HIS A 1 224 ? 6.394 -10.445 28.519 1.00 61.59 224 HIS A O 1
ATOM 1824 N N . GLU A 1 225 ? 7.896 -8.823 28.109 1.00 69.75 225 GLU A N 1
ATOM 1825 C CA . GLU A 1 225 ? 8.724 -9.088 29.289 1.00 69.75 225 GLU A CA 1
ATOM 1826 C C . GLU A 1 225 ? 7.911 -8.985 30.587 1.00 69.75 225 GLU A C 1
ATOM 1828 O O . GLU A 1 225 ? 7.993 -9.869 31.447 1.00 69.75 225 GLU A O 1
ATOM 1833 N N . ARG A 1 226 ? 7.044 -7.967 30.704 1.00 71.81 226 ARG A N 1
ATOM 1834 C CA . ARG A 1 226 ? 6.112 -7.839 31.836 1.00 71.81 226 ARG A CA 1
ATOM 1835 C C . ARG A 1 226 ? 5.138 -9.010 31.930 1.00 71.81 226 ARG A C 1
ATOM 1837 O O . ARG A 1 226 ? 4.974 -9.567 33.014 1.00 71.81 226 ARG A O 1
ATOM 1844 N N . MET A 1 227 ? 4.516 -9.418 30.824 1.00 69.44 227 MET A N 1
ATOM 1845 C CA . MET A 1 227 ? 3.598 -10.563 30.808 1.00 69.44 227 MET A CA 1
ATOM 1846 C C . MET A 1 227 ? 4.298 -11.871 31.195 1.00 69.44 227 MET A C 1
ATOM 1848 O O . MET A 1 227 ? 3.735 -12.667 31.949 1.00 69.44 227 MET A O 1
ATOM 1852 N N . VAL A 1 228 ? 5.530 -12.090 30.723 1.00 73.56 228 VAL A N 1
ATOM 1853 C CA . VAL A 1 228 ? 6.340 -13.264 31.083 1.00 73.56 228 VAL A CA 1
ATOM 1854 C C . VAL A 1 228 ? 6.655 -13.262 32.577 1.00 73.56 228 VAL A C 1
ATOM 1856 O O . VAL A 1 228 ? 6.457 -14.284 33.236 1.00 73.56 228 VAL A O 1
ATOM 1859 N N . LYS A 1 229 ? 7.074 -12.119 33.132 1.00 82.62 229 LYS A N 1
ATOM 1860 C CA . LYS A 1 229 ? 7.360 -11.977 34.565 1.00 82.62 229 LYS A CA 1
ATOM 1861 C C . LYS A 1 229 ? 6.129 -12.281 35.427 1.00 82.62 229 LYS A C 1
ATOM 1863 O O . LYS A 1 229 ? 6.209 -13.119 36.323 1.00 82.62 229 LYS A O 1
ATOM 1868 N N . ILE A 1 230 ? 4.973 -11.700 35.094 1.00 82.62 230 ILE A N 1
ATOM 1869 C CA . ILE A 1 230 ? 3.697 -11.956 35.787 1.00 82.62 230 ILE A CA 1
ATOM 1870 C C . ILE A 1 230 ? 3.321 -13.444 35.715 1.00 82.62 230 ILE A C 1
ATOM 1872 O O . ILE A 1 230 ? 2.912 -14.039 36.711 1.00 82.62 230 ILE A O 1
ATOM 1876 N N . ALA A 1 231 ? 3.489 -14.080 34.553 1.00 75.75 231 ALA A N 1
ATOM 1877 C CA . ALA A 1 231 ? 3.181 -15.498 34.383 1.00 75.75 231 ALA A CA 1
ATOM 1878 C C . ALA A 1 231 ? 4.092 -16.419 35.217 1.00 75.75 231 ALA A C 1
ATOM 1880 O O . ALA A 1 231 ? 3.647 -17.483 35.658 1.00 75.75 231 ALA A O 1
ATOM 1881 N N . ILE A 1 232 ? 5.355 -16.036 35.436 1.00 85.38 232 ILE A N 1
ATOM 1882 C CA . ILE A 1 232 ? 6.282 -16.750 36.327 1.00 85.38 232 ILE A CA 1
ATOM 1883 C C . ILE A 1 232 ? 5.828 -16.607 37.786 1.00 85.38 232 ILE A C 1
ATOM 1885 O O . ILE A 1 232 ? 5.682 -17.621 38.468 1.00 85.38 232 ILE A O 1
ATOM 1889 N N . GLU A 1 233 ? 5.529 -15.385 38.234 1.00 83.88 233 GLU A N 1
ATOM 1890 C CA . GLU A 1 233 ? 5.091 -15.095 39.610 1.00 83.88 233 GLU A CA 1
ATOM 1891 C C . GLU A 1 233 ? 3.761 -15.776 39.972 1.00 83.88 233 GLU A C 1
ATOM 1893 O O . GLU A 1 233 ? 3.586 -16.282 41.082 1.00 83.88 233 GLU A O 1
ATOM 1898 N N . LEU A 1 234 ? 2.809 -15.830 39.037 1.00 81.88 234 LEU A N 1
ATOM 1899 C CA . LEU A 1 234 ? 1.546 -16.544 39.240 1.00 81.88 234 LEU A CA 1
ATOM 1900 C C . LEU A 1 234 ? 1.765 -18.055 39.346 1.00 81.88 234 LEU A C 1
ATOM 1902 O O . LEU A 1 234 ? 1.156 -18.705 40.190 1.00 81.88 234 LEU A O 1
ATOM 1906 N N . ARG A 1 235 ? 2.669 -18.625 38.541 1.00 73.19 235 ARG A N 1
ATOM 1907 C CA . ARG A 1 235 ? 3.002 -20.055 38.626 1.00 73.19 235 ARG A CA 1
ATOM 1908 C C . ARG A 1 235 ? 3.676 -20.431 39.937 1.00 73.19 235 ARG A C 1
ATOM 1910 O O . ARG A 1 235 ? 3.432 -21.531 40.419 1.00 73.19 235 ARG A O 1
ATOM 1917 N N . SER A 1 236 ? 4.503 -19.554 40.506 1.00 78.62 236 SER A N 1
ATOM 1918 C CA . SER A 1 236 ? 5.141 -19.814 41.800 1.00 78.62 236 SER A CA 1
ATOM 1919 C C . SER A 1 236 ? 4.175 -19.725 42.981 1.00 78.62 236 SER A C 1
ATOM 1921 O O . SER A 1 236 ? 4.471 -20.297 44.015 1.00 78.62 236 SER A O 1
ATOM 1923 N N . LYS A 1 237 ? 3.037 -19.032 42.836 1.00 76.75 237 LYS A N 1
ATOM 1924 C CA . LYS A 1 237 ? 2.007 -18.900 43.885 1.00 76.75 237 LYS A CA 1
ATOM 1925 C C . LYS A 1 237 ? 0.966 -20.024 43.886 1.00 76.75 237 LYS A C 1
ATOM 1927 O O . LYS A 1 237 ? 0.195 -20.131 44.830 1.00 76.75 237 LYS A O 1
ATOM 1932 N N . VAL A 1 238 ? 0.897 -20.805 42.808 1.00 72.94 238 VAL A N 1
ATOM 1933 C CA . VAL A 1 238 ? -0.047 -21.930 42.644 1.00 72.94 238 VAL A CA 1
ATOM 1934 C C . VAL A 1 238 ? 0.597 -23.274 43.039 1.00 72.94 238 VAL A C 1
ATOM 1936 O O . VAL A 1 238 ? -0.076 -24.301 43.047 1.00 72.94 238 VAL A O 1
ATOM 1939 N N . ARG A 1 239 ? 1.892 -23.276 43.375 1.00 50.72 239 ARG A N 1
ATOM 1940 C CA . ARG A 1 239 ? 2.584 -24.391 44.035 1.00 50.72 239 ARG A CA 1
ATOM 1941 C C . ARG A 1 239 ? 2.662 -24.138 45.529 1.00 50.72 239 ARG A C 1
ATOM 1943 O O . ARG A 1 239 ? 2.601 -25.146 46.258 1.00 50.72 239 ARG A O 1
#

Solvent-accessible surface area (backbone atoms only — not comparable to full-atom values): 15048 Å² total; per-residue (Å²): 140,82,86,82,79,83,78,80,79,75,85,77,76,80,78,74,92,68,91,71,69,88,87,62,81,75,64,82,82,69,77,71,74,91,83,68,78,94,84,68,83,88,73,76,76,66,69,87,85,65,69,87,62,72,37,29,35,28,79,53,87,92,67,44,40,80,44,64,77,87,87,51,74,92,54,31,44,77,51,72,48,99,77,64,25,32,30,37,28,71,33,52,95,80,27,73,60,50,40,43,2,46,53,46,37,50,54,54,70,67,67,52,85,88,29,62,67,60,48,52,49,49,54,53,49,52,50,44,46,70,77,40,59,85,75,57,49,72,70,58,47,52,56,43,50,50,37,36,60,69,70,57,52,44,67,56,35,58,67,66,87,73,86,85,74,77,74,53,59,72,51,53,32,96,83,79,63,44,73,38,46,65,37,16,80,64,59,72,82,68,60,78,82,43,58,69,63,50,48,55,50,51,53,39,56,75,72,63,55,59,42,39,67,78,25,43,82,72,61,51,74,72,50,44,54,49,52,52,50,52,54,50,57,54,55,65,72,76,108

Foldseek 3Di:
DDDDDDDPDDDPDDDDDDDDDVVDPPDPPPPPDPDDPPDDDPPPPDAVQDLPWWWKFDLPLVGLDIDTPDDDVVFWDWDQDSVRWIKIFGDLVNDVQLVQQVVQQVVLVVDDPVNPVVVVLLVVLVVVCVVPVVPADPVSVSSNSSHPSVVRIDTCADDDPDDDDRDDNVDADPPPRHDIGTAASQDDRDDSPCPVVSVVVVVCVVVVPPRHVVRYPRQDPVRVVVVVVVVVVVVVVVD

Radius of gyration: 24.76 Å; Cα contacts (8 Å, |Δi|>4): 218; chains: 1; bounding box: 72×50×74 Å

Secondary structure (DSSP, 8-state):
---------------------TT-------PPPS---SS-------------S-EEEE--TTT-EEE-----TTTEEEEE-TT--EEEEE-GGG-HHHHHHHHHHHHHHTT-GGGHHHHHHHHHHHHHHHH-GGGS-HHHHHHHHTT-GGGGPEEEE----SSS-------B-TTT--B-EEE-TT--PPPTT-HHHHHHHHHHHHTT--HHHHT-----HHHHHHHHHHHHHHHHH--

pLDDT: mean 73.09, std 22.25, range [27.7, 96.75]